Protein AF-A0A848ANX5-F1 (afdb_monomer)

pLDDT: mean 78.22, std 16.44, range [34.66, 97.31]

Structure (mmCIF, N/CA/C/O backbone):
data_AF-A0A848ANX5-F1
#
_entry.id   AF-A0A848ANX5-F1
#
loop_
_atom_site.group_PDB
_atom_site.id
_atom_site.type_symbol
_atom_site.label_atom_id
_atom_site.label_alt_id
_atom_site.label_comp_id
_atom_site.label_asym_id
_atom_site.label_entity_id
_atom_site.label_seq_id
_atom_site.pdbx_PDB_ins_code
_atom_site.Cartn_x
_atom_site.Cartn_y
_atom_site.Cartn_z
_atom_site.occupancy
_atom_site.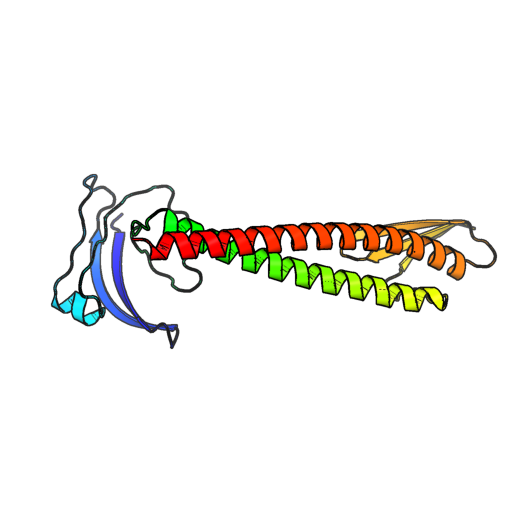B_iso_or_equiv
_atom_site.auth_seq_id
_atom_site.auth_comp_id
_atom_site.auth_asym_id
_atom_site.auth_atom_id
_atom_site.pdbx_PDB_model_num
ATOM 1 N N . MET A 1 1 ? -32.786 -27.340 8.035 1.00 56.44 1 MET A N 1
ATOM 2 C CA . MET A 1 1 ? -31.605 -28.198 8.362 1.00 56.44 1 MET A CA 1
ATOM 3 C C . MET A 1 1 ? -31.044 -27.711 9.687 1.00 56.44 1 MET A C 1
ATOM 5 O O . MET A 1 1 ? -30.747 -26.527 9.784 1.00 56.44 1 MET A O 1
ATOM 9 N N . MET A 1 2 ? -30.950 -28.576 10.702 1.00 62.91 2 MET A N 1
ATOM 10 C CA . MET A 1 2 ? -30.509 -28.181 12.047 1.00 62.91 2 MET A CA 1
ATOM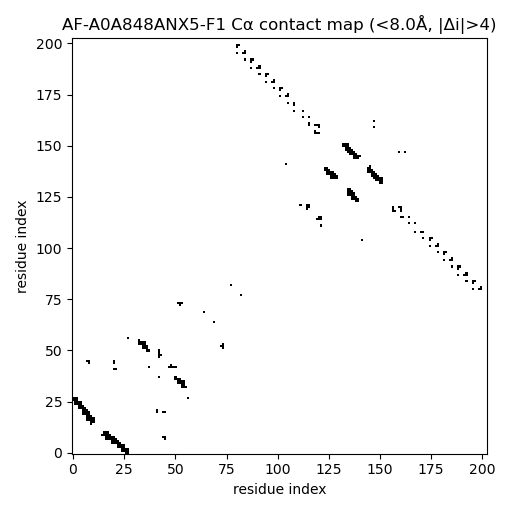 11 C C . MET A 1 2 ? -29.064 -27.665 12.011 1.00 62.91 2 MET A C 1
ATOM 13 O O . MET A 1 2 ? -28.180 -28.336 11.479 1.00 62.91 2 MET A O 1
ATOM 17 N N . ARG A 1 3 ? -28.832 -26.469 12.556 1.00 67.19 3 ARG A N 1
ATOM 18 C CA . ARG A 1 3 ? -27.498 -25.886 12.741 1.00 67.19 3 ARG A CA 1
ATOM 19 C C . ARG A 1 3 ? -27.044 -26.137 14.181 1.00 67.19 3 ARG A C 1
ATOM 21 O O . ARG A 1 3 ? -27.824 -26.543 15.041 1.00 67.19 3 ARG A O 1
ATOM 28 N N . THR A 1 4 ? -25.761 -25.957 14.462 1.00 70.31 4 THR A N 1
ATOM 29 C CA . THR A 1 4 ? -25.223 -26.138 15.815 1.00 70.31 4 THR A CA 1
ATOM 30 C C . THR A 1 4 ? -24.255 -25.016 16.126 1.00 70.31 4 THR A C 1
ATOM 32 O O . THR A 1 4 ? -23.353 -24.729 15.342 1.00 70.31 4 THR A O 1
ATOM 35 N N . ILE A 1 5 ? -24.454 -24.390 17.279 1.00 73.12 5 ILE A N 1
ATOM 36 C CA . ILE A 1 5 ? -23.582 -23.352 17.814 1.00 73.12 5 ILE A CA 1
ATOM 37 C C . ILE A 1 5 ? -22.557 -24.037 18.712 1.00 73.12 5 ILE A C 1
ATOM 39 O O . ILE A 1 5 ? -22.915 -24.809 19.605 1.00 73.12 5 ILE A O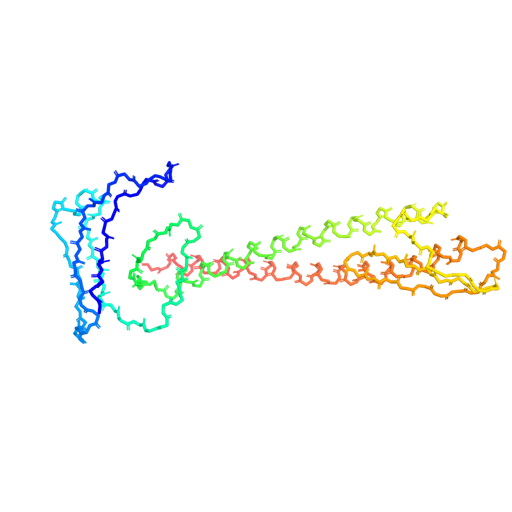 1
ATOM 43 N N . LEU A 1 6 ? -21.277 -23.777 18.452 1.00 74.06 6 LEU A N 1
ATOM 44 C CA . LEU A 1 6 ? -20.160 -24.376 19.173 1.00 74.06 6 LEU A CA 1
ATOM 45 C C . LEU A 1 6 ? -19.466 -23.321 20.029 1.00 74.06 6 LEU A C 1
ATOM 47 O O . LEU A 1 6 ? -18.970 -22.323 19.514 1.00 74.06 6 LEU A O 1
ATOM 51 N N . PHE A 1 7 ? -19.373 -23.593 21.326 1.00 76.50 7 PHE A N 1
ATOM 52 C CA . PHE A 1 7 ? -18.527 -22.853 22.253 1.00 76.50 7 PHE A CA 1
ATOM 53 C C . PHE A 1 7 ? -17.240 -23.637 22.449 1.00 76.50 7 PHE A C 1
ATOM 55 O O . PHE A 1 7 ? -17.274 -24.793 22.879 1.00 76.50 7 PHE A O 1
ATOM 62 N N . VAL A 1 8 ? -16.107 -23.026 22.121 1.00 75.06 8 VAL A N 1
ATOM 63 C CA . VAL A 1 8 ? -14.807 -23.698 22.109 1.00 75.06 8 VAL A CA 1
ATOM 64 C C . VAL A 1 8 ? -13.793 -22.932 22.942 1.00 75.06 8 VAL A C 1
ATOM 66 O O . VAL A 1 8 ? -13.772 -21.705 22.939 1.00 75.06 8 VAL A O 1
ATOM 69 N N . ASN A 1 9 ? -12.936 -23.668 23.640 1.00 74.31 9 ASN A N 1
ATOM 70 C CA . ASN A 1 9 ? -11.762 -23.115 24.294 1.00 74.31 9 ASN A CA 1
ATOM 71 C C . ASN A 1 9 ? -10.595 -23.175 23.296 1.00 74.31 9 ASN A C 1
ATOM 73 O O . ASN A 1 9 ? -10.127 -24.259 22.926 1.00 74.31 9 ASN A O 1
ATOM 77 N N . PHE A 1 10 ? -10.168 -22.004 22.825 1.00 69.44 10 PHE A N 1
ATOM 78 C CA . PHE A 1 10 ? -9.102 -21.842 21.842 1.00 69.44 10 PHE A CA 1
ATOM 79 C C . PHE A 1 10 ? -7.918 -21.104 22.468 1.00 69.44 10 PHE A C 1
ATOM 81 O O . PHE A 1 10 ? -8.070 -19.996 22.977 1.00 69.44 10 PHE A O 1
ATOM 88 N N . LEU A 1 11 ? -6.732 -21.710 22.405 1.00 68.75 11 LEU A N 1
ATOM 89 C CA . LEU A 1 11 ? -5.502 -21.104 22.908 1.00 68.75 11 LEU A CA 1
ATOM 90 C C . LEU A 1 11 ? -4.879 -20.242 21.813 1.00 68.75 11 LEU A C 1
ATOM 92 O O . LEU A 1 11 ? -4.393 -20.755 20.800 1.00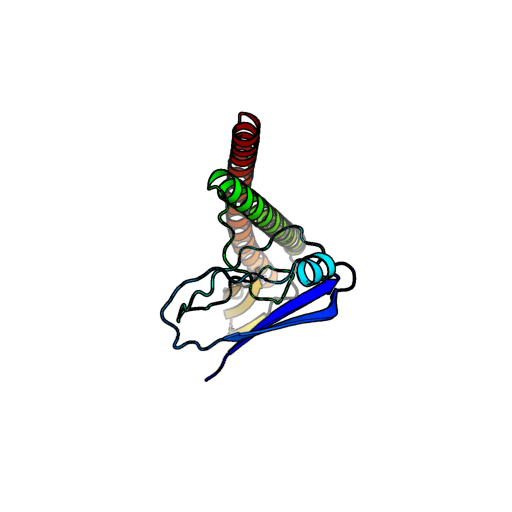 68.75 11 LEU A O 1
ATOM 96 N N . GLN A 1 12 ? -4.885 -18.925 22.010 1.00 61.47 12 GLN A N 1
ATOM 97 C CA . GLN A 1 12 ? -4.389 -17.985 21.008 1.00 61.47 12 GLN A CA 1
ATOM 98 C C . GLN A 1 12 ? -2.871 -18.092 20.818 1.00 61.47 12 GLN A C 1
ATOM 100 O O . GLN A 1 12 ? -2.387 -17.965 19.692 1.00 61.47 12 GLN A O 1
ATOM 105 N N . GLU A 1 13 ? -2.124 -18.355 21.891 1.00 71.12 13 GLU A N 1
ATOM 106 C CA . GLU A 1 13 ? -0.661 -18.416 21.877 1.00 71.12 13 GLU A CA 1
ATOM 107 C C . GLU A 1 13 ? -0.153 -19.588 21.032 1.00 71.12 13 GLU A C 1
ATOM 109 O O . GLU A 1 13 ? 0.820 -19.449 20.291 1.00 71.12 13 GLU A O 1
ATOM 114 N N . THR A 1 14 ? -0.832 -20.735 21.108 1.00 77.88 14 THR A N 1
ATOM 115 C CA . THR A 1 14 ? -0.453 -21.966 20.396 1.00 77.88 14 THR A CA 1
ATOM 116 C C . THR A 1 14 ? -1.262 -22.205 19.123 1.00 77.88 14 THR A C 1
ATOM 118 O O . THR A 1 14 ? -0.934 -23.110 18.358 1.00 77.88 14 THR A O 1
ATOM 121 N N . ARG A 1 15 ? -2.301 -21.396 18.872 1.00 64.31 15 ARG A N 1
ATOM 122 C CA . ARG A 1 15 ? -3.271 -21.555 17.773 1.00 64.31 15 ARG A CA 1
ATOM 123 C C . ARG A 1 15 ? -3.929 -22.938 17.739 1.00 64.31 15 A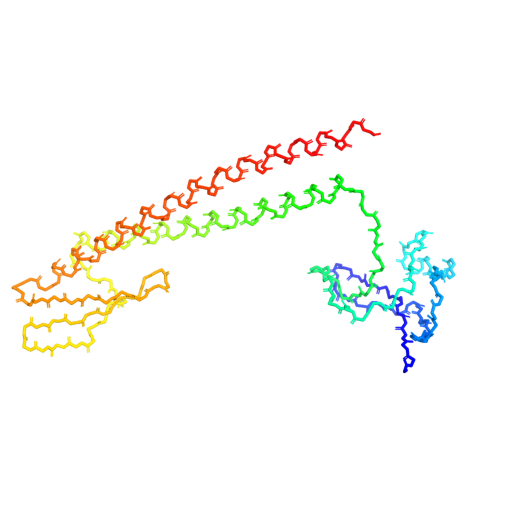RG A C 1
ATOM 125 O O . ARG A 1 15 ? -4.203 -23.470 16.664 1.00 64.31 15 ARG A O 1
ATOM 132 N N . GLN A 1 16 ? -4.170 -23.531 18.904 1.00 68.50 16 GLN A N 1
ATOM 133 C CA . GLN A 1 16 ? -4.772 -24.857 19.019 1.00 68.50 16 GLN A CA 1
ATOM 134 C C . GLN A 1 16 ? -6.156 -24.780 19.659 1.00 68.50 16 GLN A C 1
ATOM 136 O O . GLN A 1 16 ? -6.362 -24.122 20.681 1.00 68.50 16 GLN A O 1
ATOM 141 N N . LEU A 1 17 ? -7.101 -25.514 19.067 1.00 72.50 17 LEU A N 1
ATOM 142 C CA . LEU A 1 17 ? -8.368 -25.830 19.711 1.00 72.50 17 LEU A CA 1
ATOM 143 C C . LEU A 1 17 ? -8.085 -26.803 20.858 1.00 72.50 17 LEU A C 1
ATOM 145 O O . LEU A 1 17 ? -7.649 -27.928 20.623 1.00 72.50 17 LEU A O 1
ATOM 149 N N . ARG A 1 18 ? -8.330 -26.369 22.093 1.00 75.25 18 ARG A N 1
ATOM 150 C CA . ARG A 1 18 ? -8.086 -27.189 23.280 1.00 75.25 18 ARG A CA 1
ATOM 151 C C . ARG A 1 18 ? -9.255 -28.124 23.553 1.00 75.25 18 ARG A C 1
ATOM 153 O O . ARG A 1 18 ? -9.053 -29.305 23.821 1.00 75.25 18 ARG A O 1
ATOM 160 N N . SER A 1 19 ? -10.473 -27.593 23.508 1.00 79.44 19 SER A N 1
ATOM 161 C CA . SER A 1 19 ? -11.688 -28.369 23.751 1.00 79.44 19 SER A CA 1
ATOM 162 C C . SER A 1 19 ? -12.933 -27.678 23.202 1.00 79.44 19 SER A C 1
ATOM 164 O O . SER A 1 19 ? -12.991 -26.455 23.071 1.00 79.44 19 SER A O 1
ATOM 166 N N . ILE A 1 20 ? -13.958 -28.480 22.915 1.00 82.06 20 ILE A N 1
ATOM 167 C CA . ILE A 1 20 ? -15.326 -27.995 22.727 1.00 82.06 20 ILE A CA 1
ATOM 168 C C . ILE A 1 20 ? -15.980 -27.984 24.109 1.00 82.06 20 ILE A C 1
ATOM 170 O O . ILE A 1 20 ? -16.064 -29.024 24.759 1.00 82.06 20 ILE A O 1
ATOM 174 N N . VAL A 1 21 ? -16.411 -26.811 24.565 1.00 79.56 21 VAL A N 1
ATOM 175 C CA . VAL A 1 21 ? -17.023 -26.622 25.886 1.00 79.56 21 VAL A CA 1
ATOM 176 C C . VAL A 1 21 ? -18.518 -26.916 25.840 1.00 79.56 21 VAL A C 1
ATOM 178 O O . VAL A 1 21 ? -19.031 -27.618 26.709 1.00 79.56 21 VAL A O 1
ATOM 181 N N . LYS A 1 22 ? -19.221 -26.427 24.812 1.00 79.88 22 LYS A N 1
ATOM 182 C CA . LYS A 1 22 ? -20.667 -26.624 24.669 1.00 79.88 22 LYS A CA 1
ATOM 183 C C . LYS A 1 22 ? -21.074 -26.690 23.203 1.00 79.88 22 LYS A C 1
ATOM 185 O O . LYS A 1 22 ? -20.508 -25.995 22.364 1.00 79.88 22 LYS A O 1
ATOM 190 N N . GLN A 1 23 ? -22.078 -27.511 22.919 1.00 81.69 23 GLN A N 1
ATOM 191 C CA . GLN A 1 23 ? -22.773 -27.543 21.637 1.00 81.69 23 GLN A CA 1
ATOM 192 C C . GLN A 1 23 ? -24.248 -27.269 21.897 1.00 81.69 23 GLN A C 1
ATOM 194 O O . GLN A 1 23 ? -24.838 -27.896 22.781 1.00 81.69 23 GLN A O 1
ATOM 199 N N . ILE A 1 24 ? -24.824 -26.323 21.166 1.00 77.56 24 ILE A N 1
ATOM 200 C CA . ILE A 1 24 ? -26.241 -25.985 21.266 1.00 77.56 24 ILE A CA 1
ATOM 201 C C . ILE A 1 24 ? -26.859 -26.203 19.885 1.00 77.56 24 ILE A C 1
ATOM 203 O O . ILE A 1 24 ? -26.487 -25.492 18.945 1.00 77.56 24 ILE A O 1
ATOM 207 N N . PRO A 1 25 ? -27.737 -27.210 19.719 1.00 73.38 25 PRO A N 1
ATOM 208 C CA . PRO A 1 25 ? -28.487 -27.363 18.486 1.00 73.38 25 PRO A CA 1
ATOM 209 C C . PRO A 1 25 ? -29.433 -26.174 18.335 1.00 73.38 25 PRO A C 1
ATOM 211 O O . PRO A 1 25 ? -29.982 -25.671 19.312 1.00 73.38 25 PRO A O 1
ATOM 214 N N . TYR A 1 26 ? -29.599 -25.724 17.102 1.00 69.44 26 TYR A N 1
ATOM 215 C CA . TYR A 1 26 ? -30.377 -24.544 16.784 1.00 69.44 26 TYR A CA 1
ATOM 216 C C . TYR A 1 26 ? -31.117 -24.757 15.465 1.00 69.44 26 TYR A C 1
ATOM 218 O O . TYR A 1 26 ? -30.534 -25.212 14.471 1.00 69.44 26 TYR A O 1
ATOM 226 N N . ALA A 1 27 ? -32.414 -24.459 15.471 1.00 65.62 27 ALA A N 1
ATOM 227 C CA . ALA A 1 27 ? -33.260 -24.525 14.295 1.00 65.62 27 ALA A CA 1
ATOM 228 C C . ALA A 1 27 ? -33.267 -23.144 13.618 1.00 65.62 27 ALA A C 1
ATOM 230 O O . ALA A 1 27 ? -33.735 -22.179 14.211 1.00 65.62 27 ALA A O 1
ATOM 231 N N . PRO A 1 28 ? -32.787 -23.013 12.368 1.00 58.72 28 PRO A N 1
ATOM 232 C CA . PRO A 1 28 ? -32.820 -21.738 11.643 1.00 58.72 28 PRO A CA 1
ATOM 233 C C . PRO A 1 28 ? -34.237 -21.212 11.385 1.00 58.72 28 PRO A C 1
ATOM 235 O O . PRO A 1 28 ? -34.387 -20.079 10.942 1.00 58.72 28 PRO A O 1
ATOM 238 N N . GLU A 1 29 ? -35.243 -22.059 11.601 1.00 61.31 29 GLU A N 1
ATOM 239 C CA . GLU A 1 29 ? -36.665 -21.775 11.435 1.00 61.31 29 GLU A CA 1
ATOM 240 C C . GLU A 1 29 ? -37.276 -21.065 12.663 1.00 61.31 29 GLU A C 1
ATOM 242 O O . GLU A 1 29 ? -38.385 -20.546 12.557 1.00 61.31 29 GLU A O 1
ATOM 247 N N . ASP A 1 30 ? -36.570 -21.004 13.804 1.00 59.75 30 ASP A N 1
ATOM 248 C CA . ASP A 1 30 ? -37.006 -20.236 14.978 1.00 59.75 30 ASP A CA 1
ATOM 249 C C . ASP A 1 30 ? -36.961 -18.736 14.663 1.00 59.75 30 ASP A C 1
ATOM 251 O O . ASP A 1 30 ? -35.901 -18.141 14.623 1.00 59.75 30 ASP A O 1
ATOM 255 N N . SER A 1 31 ? -38.095 -18.077 14.442 1.00 55.41 31 SER A N 1
ATOM 256 C CA . SER A 1 31 ? -38.116 -16.635 14.133 1.00 55.41 31 SER A CA 1
ATOM 257 C C . SER A 1 31 ? -37.848 -15.725 15.343 1.00 55.41 31 SER A C 1
ATOM 259 O O . SER A 1 31 ? -37.769 -14.504 15.194 1.00 55.41 31 SER A O 1
ATOM 261 N N . GLU A 1 32 ? -37.775 -16.286 16.551 1.00 64.00 32 GLU A N 1
ATOM 262 C CA . GLU A 1 32 ? -37.633 -15.523 17.790 1.00 64.00 32 GLU A CA 1
ATOM 263 C C . GLU A 1 32 ? -36.165 -15.244 18.125 1.00 64.00 32 GLU A C 1
ATOM 265 O O . GLU A 1 32 ? -35.347 -16.151 18.280 1.00 64.00 32 GLU A O 1
ATOM 270 N N . MET A 1 33 ? -35.841 -13.959 18.291 1.00 65.44 33 MET A N 1
ATOM 271 C CA . MET A 1 33 ? -34.531 -13.518 18.760 1.00 65.44 33 MET A CA 1
ATOM 272 C C . MET A 1 33 ? -34.446 -13.601 20.290 1.00 65.44 33 MET A C 1
ATOM 274 O O . MET A 1 33 ? -35.206 -12.944 21.000 1.00 65.44 33 MET A O 1
ATOM 278 N N . TYR A 1 34 ? -33.477 -14.350 20.802 1.00 68.94 34 TYR A N 1
ATOM 279 C CA . TYR A 1 34 ? -33.142 -14.489 22.211 1.00 68.94 34 TYR A CA 1
ATOM 280 C C . TYR A 1 34 ? -31.624 -14.536 22.431 1.00 68.94 34 TYR A C 1
ATOM 282 O O . TYR A 1 34 ? -30.831 -14.937 21.573 1.00 68.94 34 TYR A O 1
ATOM 290 N N . PHE A 1 35 ? -31.200 -14.113 23.622 1.00 71.19 35 PHE A N 1
ATOM 291 C CA . PHE A 1 35 ? -29.812 -14.267 24.034 1.00 71.19 35 PHE A CA 1
ATOM 292 C C . PHE A 1 35 ? -29.565 -15.702 24.491 1.00 71.19 35 PHE A C 1
ATOM 294 O O . PHE A 1 35 ? -30.223 -16.205 25.400 1.00 71.19 35 PHE A O 1
ATOM 301 N N . ILE A 1 36 ? -28.593 -16.352 23.865 1.00 74.38 36 ILE A N 1
ATOM 302 C CA . ILE A 1 36 ? -28.077 -17.639 24.294 1.00 74.38 36 ILE A CA 1
ATOM 303 C C . ILE A 1 36 ? -27.181 -17.402 25.500 1.00 74.38 36 ILE A C 1
ATOM 305 O O . ILE A 1 36 ? -26.150 -16.730 25.403 1.00 74.38 36 ILE A O 1
ATOM 309 N N . ASP A 1 37 ? -27.568 -18.010 26.615 1.00 76.69 37 ASP A N 1
ATOM 310 C CA . ASP A 1 37 ? -26.727 -18.125 27.793 1.00 76.69 37 ASP A CA 1
ATOM 311 C C . ASP A 1 37 ? -26.301 -19.583 28.022 1.00 76.69 37 ASP A C 1
ATOM 313 O O . ASP A 1 37 ? -26.966 -20.531 27.597 1.00 76.69 37 ASP A O 1
ATOM 317 N N . ILE A 1 38 ? -25.165 -19.761 28.690 1.00 78.56 38 ILE A N 1
ATOM 318 C CA . ILE A 1 38 ? -24.611 -21.065 29.070 1.00 78.56 38 ILE A CA 1
ATOM 319 C C . ILE A 1 38 ? -24.395 -21.119 30.584 1.00 78.56 38 ILE A C 1
ATOM 321 O O . ILE A 1 38 ? -24.406 -20.098 31.273 1.00 78.56 38 ILE A O 1
ATOM 325 N N . SER A 1 39 ? -24.191 -22.324 31.117 1.00 82.38 39 SER A N 1
ATOM 326 C CA . SER A 1 39 ? -24.010 -22.509 32.558 1.00 82.38 39 SER A CA 1
ATOM 327 C C . SER A 1 39 ? -22.767 -21.776 33.077 1.00 82.38 39 SER A C 1
ATOM 329 O O . SER A 1 39 ? -21.779 -21.634 32.356 1.00 82.38 39 SER A O 1
ATOM 331 N N . THR A 1 40 ? -22.773 -21.365 34.349 1.00 82.50 40 THR A N 1
ATOM 332 C CA . THR A 1 40 ? -21.600 -20.755 35.004 1.00 82.50 40 THR A CA 1
ATOM 333 C C . THR A 1 40 ? -20.357 -21.643 34.890 1.00 82.50 40 THR A C 1
ATOM 335 O O . THR A 1 40 ? -19.282 -21.154 34.569 1.00 82.50 40 THR A O 1
ATOM 338 N N . ALA A 1 41 ? -20.514 -22.963 35.027 1.00 84.38 41 ALA A N 1
ATOM 339 C CA . ALA A 1 41 ? -19.416 -23.917 34.869 1.00 84.38 41 ALA A CA 1
ATOM 340 C C . ALA A 1 41 ? -18.839 -23.946 33.439 1.00 84.38 41 ALA A C 1
ATOM 342 O O . ALA A 1 41 ? -17.644 -24.172 33.250 1.00 84.38 41 ALA A O 1
ATOM 343 N N . ASP A 1 42 ? -19.665 -23.729 32.411 1.00 79.50 42 ASP A N 1
ATOM 344 C CA . ASP A 1 42 ? -19.190 -23.627 31.028 1.00 79.50 42 ASP A CA 1
ATOM 345 C C . ASP A 1 42 ? -18.498 -22.277 30.771 1.00 79.50 42 ASP A C 1
ATOM 347 O O . ASP A 1 42 ? -17.491 -22.236 30.065 1.00 79.50 42 ASP A O 1
ATOM 351 N N . LYS A 1 43 ? -18.974 -21.190 31.397 1.00 77.81 43 LYS A N 1
ATOM 352 C CA . LYS A 1 43 ? -18.320 -19.867 31.372 1.00 77.81 43 LYS A CA 1
ATOM 353 C C . LYS A 1 43 ? -16.924 -19.915 32.001 1.00 77.81 43 LYS A C 1
ATOM 355 O O . LYS A 1 43 ? -15.958 -19.478 31.379 1.00 77.81 43 LYS A O 1
ATOM 360 N N . GLU A 1 44 ? -16.789 -20.568 33.155 1.00 79.31 44 GLU A N 1
ATOM 361 C CA . GLU A 1 44 ? -15.498 -20.806 33.816 1.00 79.31 44 GLU A CA 1
ATOM 362 C C . GLU A 1 44 ? -14.528 -21.594 32.921 1.00 79.31 44 GLU A C 1
ATOM 364 O O . GLU A 1 44 ? -13.363 -21.223 32.784 1.00 79.31 44 GLU A O 1
ATOM 369 N N . LYS A 1 45 ? -15.003 -22.644 32.234 1.00 77.19 45 LYS A N 1
ATOM 370 C CA . LYS A 1 45 ? -14.185 -23.415 31.273 1.00 77.19 45 LYS A CA 1
ATOM 371 C C . LYS A 1 45 ? -13.745 -22.602 30.054 1.00 77.19 45 LYS A C 1
ATOM 373 O O . LYS A 1 45 ? -12.737 -22.952 29.434 1.00 77.19 45 LYS A O 1
ATOM 378 N N . LEU A 1 46 ? -14.502 -21.572 29.680 1.00 71.69 46 LEU A N 1
ATOM 379 C CA . LEU A 1 46 ? -14.154 -20.630 28.613 1.00 71.69 46 LEU A CA 1
ATOM 380 C C . LEU A 1 46 ? -13.270 -19.475 29.106 1.00 71.69 46 LEU A C 1
ATOM 382 O O . LEU A 1 46 ? -12.685 -18.787 28.276 1.00 71.69 46 LEU A O 1
ATOM 386 N N . GLY A 1 47 ? -13.146 -19.276 30.422 1.00 73.38 47 GLY A N 1
ATOM 387 C CA . GLY A 1 47 ? -12.402 -18.159 31.006 1.00 73.38 47 GLY A CA 1
ATOM 388 C C . GLY A 1 47 ? -13.107 -16.810 30.846 1.00 73.38 47 GLY A C 1
ATOM 389 O O . GLY A 1 47 ? -12.436 -15.793 30.696 1.00 73.38 47 GLY A O 1
ATOM 390 N N . VAL A 1 48 ? -14.444 -16.800 30.829 1.00 68.19 48 VAL A N 1
ATOM 391 C CA . VAL A 1 48 ? -15.258 -15.579 30.717 1.00 68.19 48 VAL A CA 1
ATOM 392 C C . VAL A 1 48 ? -16.210 -15.463 31.904 1.00 68.19 48 VAL A C 1
ATOM 394 O O . VAL A 1 48 ? -16.777 -16.462 32.332 1.00 68.19 48 VAL A O 1
ATOM 397 N N . ASP A 1 49 ? -16.430 -14.249 32.410 1.00 64.44 49 ASP A N 1
ATOM 398 C CA . ASP A 1 49 ? -17.330 -14.015 33.555 1.00 64.44 49 ASP A CA 1
ATOM 399 C C . ASP A 1 49 ? -18.804 -13.887 33.129 1.00 64.44 49 ASP A C 1
ATOM 401 O O . ASP A 1 49 ? -19.727 -14.198 33.882 1.00 64.44 49 ASP A O 1
ATOM 405 N N . ALA A 1 50 ? -19.040 -13.444 31.892 1.00 65.69 50 ALA A N 1
ATOM 406 C CA . ALA A 1 50 ? -20.365 -13.265 31.316 1.00 65.69 50 ALA A CA 1
ATOM 407 C C . ALA A 1 50 ? -20.354 -13.554 29.808 1.00 65.69 50 ALA A C 1
ATOM 409 O O . ALA A 1 50 ? -19.330 -13.412 29.139 1.00 65.69 50 ALA A O 1
ATOM 410 N N . LEU A 1 51 ? -21.515 -13.943 29.275 1.00 66.19 51 LEU A N 1
ATOM 411 C CA . LEU A 1 51 ? -21.739 -14.192 27.853 1.00 66.19 51 LEU A CA 1
ATOM 412 C C . LEU A 1 51 ? -22.949 -13.375 27.388 1.00 66.19 51 LEU A C 1
ATOM 414 O O . LEU A 1 51 ? -23.953 -13.281 28.089 1.00 66.19 51 LEU A O 1
ATOM 418 N N . SER A 1 52 ? -22.869 -12.789 26.197 1.00 63.44 52 SER A N 1
ATOM 419 C CA . SER A 1 52 ? -24.014 -12.156 25.538 1.00 63.44 52 SER A CA 1
ATOM 420 C C . SER A 1 52 ? -23.964 -12.479 24.050 1.00 63.44 52 SER A C 1
ATOM 422 O O . SER A 1 52 ? -23.248 -11.831 23.291 1.00 63.44 52 SER A O 1
ATOM 424 N N . TYR A 1 53 ? -24.688 -13.522 23.644 1.00 68.50 53 TYR A N 1
ATOM 425 C CA . TYR A 1 53 ? -24.757 -13.975 22.256 1.00 68.50 53 TYR A CA 1
ATOM 426 C C . TYR A 1 53 ? -26.210 -13.991 21.785 1.00 68.50 53 TYR A C 1
ATOM 428 O O . TYR A 1 53 ? -27.029 -14.652 22.407 1.00 68.50 53 TYR A O 1
ATOM 436 N N . LEU A 1 54 ? -26.540 -13.280 20.707 1.00 66.69 54 LEU A N 1
ATOM 437 C CA . LEU A 1 54 ? -27.889 -13.246 20.131 1.00 66.69 54 LEU A CA 1
ATOM 438 C C . LEU A 1 54 ? -27.985 -14.250 18.972 1.00 66.69 54 LEU A C 1
ATOM 440 O O . LEU A 1 54 ? -27.102 -14.266 18.114 1.00 66.69 54 LEU A O 1
ATOM 444 N N . ASN A 1 55 ? -29.046 -15.055 18.920 1.00 66.31 55 ASN A N 1
ATOM 445 C CA . ASN A 1 55 ? -29.318 -16.014 17.837 1.00 66.31 55 ASN A CA 1
ATOM 446 C C . ASN A 1 55 ? -29.838 -15.314 16.550 1.00 66.31 55 ASN A C 1
ATOM 448 O O . ASN A 1 55 ? -30.982 -15.483 16.147 1.00 66.31 55 ASN A O 1
ATOM 452 N N . ASN A 1 56 ? -29.042 -14.467 15.892 1.00 61.47 56 ASN A N 1
ATOM 453 C CA . ASN A 1 56 ? -29.507 -13.807 14.661 1.00 61.47 56 ASN A CA 1
ATOM 454 C C . ASN A 1 56 ? -29.416 -14.721 13.409 1.00 61.47 56 ASN A C 1
ATOM 456 O O . ASN A 1 56 ? -28.556 -15.592 13.314 1.00 61.47 56 ASN A O 1
ATOM 460 N N . HIS A 1 57 ? -30.333 -14.516 12.450 1.00 56.62 57 HIS A N 1
ATOM 461 C CA . HIS A 1 57 ? -30.565 -15.361 11.261 1.00 56.62 57 HIS A CA 1
ATOM 462 C C . HIS A 1 57 ? -30.287 -14.616 9.937 1.00 56.62 57 HIS A C 1
ATOM 464 O O . HIS A 1 57 ? -31.123 -14.641 9.034 1.00 56.62 57 HIS A O 1
ATOM 470 N N . TYR A 1 58 ? -29.183 -13.880 9.794 1.00 53.28 58 TYR A N 1
ATOM 471 C CA . TYR A 1 58 ? -28.976 -13.133 8.546 1.00 53.28 58 TYR A CA 1
ATOM 472 C C . TYR A 1 58 ? -28.611 -14.069 7.376 1.00 53.28 58 TYR A C 1
ATOM 474 O O . TYR A 1 58 ? -27.718 -14.905 7.484 1.00 53.28 58 TYR A O 1
ATOM 482 N N . GLU A 1 59 ? -29.322 -13.932 6.248 1.00 41.22 59 GLU A N 1
ATOM 483 C CA . GLU A 1 59 ? -29.051 -14.668 4.997 1.00 41.22 59 GLU A CA 1
ATOM 484 C C . GLU A 1 59 ? -27.738 -14.220 4.321 1.00 41.22 59 GLU A C 1
ATOM 486 O O . GLU A 1 59 ? -27.136 -14.991 3.576 1.00 41.22 59 GLU A O 1
ATOM 491 N N . ASP A 1 60 ? -27.248 -13.021 4.657 1.00 39.66 60 ASP A N 1
ATOM 492 C CA . ASP A 1 60 ? -26.025 -12.400 4.131 1.00 39.66 60 ASP A CA 1
ATOM 493 C C . ASP A 1 60 ? -24.820 -12.537 5.082 1.00 39.66 60 ASP A C 1
ATOM 495 O O . ASP A 1 60 ? -24.039 -11.598 5.250 1.00 39.66 60 ASP A O 1
ATOM 499 N N . ASP A 1 61 ? -24.635 -13.704 5.707 1.00 41.38 61 ASP A N 1
ATOM 500 C CA . ASP A 1 61 ? -23.420 -14.042 6.464 1.00 41.38 61 ASP A CA 1
ATOM 501 C C . ASP A 1 61 ? -22.188 -14.133 5.528 1.00 41.38 61 ASP A C 1
ATOM 503 O O . ASP A 1 61 ? -21.592 -15.189 5.309 1.00 41.38 61 ASP A O 1
ATOM 507 N N . ALA A 1 62 ? -21.762 -13.000 4.966 1.00 38.31 62 ALA A N 1
ATOM 508 C CA . ALA A 1 62 ? -20.376 -12.775 4.610 1.00 38.31 62 ALA A CA 1
ATOM 509 C C . ALA A 1 62 ? -19.621 -12.577 5.936 1.00 38.31 62 ALA A C 1
ATOM 511 O O . ALA A 1 62 ? -19.817 -11.564 6.613 1.00 38.31 62 ALA A O 1
ATOM 512 N N . PRO A 1 63 ? -18.776 -13.534 6.355 1.00 36.66 63 PRO A N 1
ATOM 513 C CA . PRO A 1 63 ? -18.120 -13.471 7.650 1.00 36.66 63 PRO A CA 1
ATOM 514 C C . PRO A 1 63 ? -17.223 -12.233 7.723 1.00 36.66 63 PRO A C 1
ATOM 516 O O . PRO A 1 63 ? -16.246 -12.109 6.982 1.00 36.66 63 PRO A O 1
ATOM 519 N N . CYS A 1 64 ? -17.499 -11.330 8.663 1.00 34.66 64 CYS A N 1
ATOM 520 C CA . CYS A 1 64 ? -16.524 -10.326 9.075 1.00 34.66 64 CYS A CA 1
ATOM 521 C C . CYS A 1 64 ? -15.443 -11.020 9.912 1.00 34.66 64 CYS A C 1
ATOM 523 O O . CYS A 1 64 ? -15.532 -11.145 11.133 1.00 34.66 64 CYS A O 1
ATOM 525 N N . VAL A 1 65 ? -14.431 -11.522 9.205 1.00 34.75 65 VAL A N 1
ATOM 526 C CA . VAL A 1 65 ? -13.264 -12.222 9.740 1.00 34.75 65 VAL A CA 1
ATOM 527 C C . VAL A 1 65 ? -12.522 -11.324 10.731 1.00 34.75 65 VAL A C 1
ATOM 529 O O . VAL A 1 65 ? -11.968 -10.288 10.363 1.00 34.75 65 VAL A O 1
ATOM 532 N N . TRP A 1 66 ? -12.419 -11.759 11.986 1.00 36.75 66 TRP A N 1
ATOM 533 C CA . TRP A 1 66 ? -11.314 -11.322 12.831 1.00 36.75 66 TRP A CA 1
ATOM 534 C C . TRP A 1 66 ? -10.057 -11.964 12.252 1.00 36.75 66 TRP A C 1
ATOM 536 O O . TRP A 1 66 ? -9.973 -13.189 12.187 1.00 36.75 66 TRP A O 1
ATOM 546 N N . LEU A 1 67 ? -9.082 -11.153 11.826 1.00 36.84 67 LEU A N 1
ATOM 547 C CA . LEU A 1 67 ? -7.853 -11.571 11.123 1.00 36.84 67 LEU A CA 1
ATOM 548 C C . LEU A 1 67 ? -7.013 -12.660 11.840 1.00 36.84 67 LEU A C 1
ATOM 550 O O . LEU A 1 67 ? -5.985 -13.066 11.306 1.00 36.84 67 LEU A O 1
ATOM 554 N N . MET A 1 68 ? -7.416 -13.137 13.026 1.00 38.62 68 MET A N 1
ATOM 555 C CA . MET A 1 68 ? -6.673 -14.094 13.849 1.00 38.62 68 MET A CA 1
ATOM 556 C C . MET A 1 68 ? -7.502 -15.219 14.515 1.00 38.62 68 MET A C 1
ATOM 558 O O . MET A 1 68 ? -6.889 -16.023 15.214 1.00 38.62 68 MET A O 1
ATOM 562 N N . GLN A 1 69 ? -8.831 -15.333 14.343 1.00 40.91 69 GLN A N 1
ATOM 563 C CA . GLN A 1 69 ? -9.620 -16.399 15.007 1.00 40.91 69 GLN A CA 1
ATOM 564 C C . GLN A 1 69 ? -10.803 -16.904 14.152 1.00 40.91 69 GLN A C 1
ATOM 566 O O . GLN A 1 69 ? -11.640 -16.096 13.750 1.00 40.91 69 GLN A O 1
ATOM 571 N N . PRO A 1 70 ? -10.914 -18.222 13.879 1.00 36.03 70 PRO A N 1
ATOM 572 C CA . PRO A 1 70 ? -12.031 -18.788 13.131 1.00 36.03 70 PRO A CA 1
ATOM 573 C C . PRO A 1 70 ? -13.134 -19.271 14.086 1.00 36.03 70 PRO A C 1
ATOM 575 O O . PRO A 1 70 ? -13.187 -20.448 14.433 1.00 36.03 70 PRO A O 1
ATOM 578 N N . SER A 1 71 ? -14.025 -18.377 14.512 1.00 38.81 71 SER A N 1
ATOM 579 C CA . SER A 1 71 ? -15.287 -18.772 15.161 1.00 38.81 71 SER A CA 1
ATOM 580 C C . SER A 1 71 ? -16.304 -17.626 15.159 1.00 38.81 71 SER A C 1
ATOM 582 O O . SER A 1 71 ? -15.928 -16.465 15.305 1.00 38.81 71 SER A O 1
ATOM 584 N N . HIS A 1 72 ? -17.588 -17.960 14.969 1.00 38.97 72 HIS A N 1
ATOM 585 C CA . HIS A 1 72 ? -18.721 -17.026 15.001 1.00 38.97 72 HIS A CA 1
ATOM 586 C C . HIS A 1 72 ? -18.808 -16.297 16.353 1.00 38.97 72 HIS A C 1
ATOM 588 O O . HIS A 1 72 ? -18.881 -16.944 17.396 1.00 38.97 72 HIS A O 1
ATOM 594 N N . ILE A 1 73 ? -18.849 -14.961 16.330 1.00 41.91 73 ILE A N 1
ATOM 595 C CA . ILE A 1 73 ? -19.052 -14.100 17.505 1.00 41.91 73 ILE A CA 1
ATOM 596 C C . ILE A 1 73 ? -20.180 -13.113 17.172 1.00 41.91 73 ILE A C 1
ATOM 598 O O . ILE A 1 73 ? -20.100 -12.399 16.174 1.00 41.91 73 ILE A O 1
ATOM 602 N N . ALA A 1 74 ? -21.227 -13.081 18.003 1.00 40.28 74 ALA A N 1
ATOM 603 C CA . ALA A 1 74 ? -22.296 -12.085 17.927 1.00 40.28 74 ALA A CA 1
ATOM 604 C C . ALA A 1 74 ? -21.722 -10.666 18.075 1.00 40.28 74 ALA A C 1
ATOM 606 O O . ALA A 1 74 ? -20.809 -10.435 18.867 1.00 40.28 74 ALA A O 1
ATOM 607 N N . SER A 1 75 ? -22.254 -9.709 17.311 1.00 37.94 75 SER A N 1
ATOM 608 C CA . SER A 1 75 ? -21.746 -8.336 17.275 1.00 37.94 75 SER A CA 1
ATOM 609 C C . SER A 1 75 ? -21.744 -7.697 18.668 1.00 37.94 75 SER A C 1
ATOM 611 O O . SER A 1 75 ? -22.800 -7.413 19.234 1.00 37.94 75 SER A O 1
ATOM 613 N N . ILE A 1 76 ? -20.561 -7.424 19.210 1.00 43.53 76 ILE A N 1
ATOM 614 C CA . ILE A 1 76 ? -20.417 -6.598 20.408 1.00 43.53 76 ILE A CA 1
ATOM 615 C C . ILE A 1 76 ? -20.676 -5.149 19.988 1.00 43.53 76 ILE A C 1
ATOM 617 O O . ILE A 1 76 ? -20.036 -4.642 19.064 1.00 43.53 76 ILE A O 1
ATOM 621 N N . HIS A 1 77 ? -21.607 -4.469 20.659 1.00 51.38 77 HIS A N 1
ATOM 622 C CA . HIS A 1 77 ? -21.788 -3.030 20.495 1.00 51.38 77 HIS A CA 1
ATOM 623 C C . HIS A 1 77 ? -20.509 -2.306 20.945 1.00 51.38 77 HIS A C 1
ATOM 625 O O . HIS A 1 77 ? -20.226 -2.202 22.136 1.00 51.38 77 HIS A O 1
ATOM 631 N N . MET A 1 78 ? -19.715 -1.818 19.991 1.00 59.53 78 MET A N 1
ATOM 632 C CA . MET A 1 78 ? -18.577 -0.944 20.266 1.00 59.53 78 MET A CA 1
ATOM 633 C C . MET A 1 78 ? -19.050 0.512 20.164 1.00 59.53 78 MET A C 1
ATOM 635 O O . MET A 1 78 ? -19.626 0.875 19.143 1.00 59.53 78 MET A O 1
ATOM 639 N N . PRO A 1 79 ? -18.819 1.387 21.156 1.00 73.19 79 PRO A N 1
ATOM 640 C CA . PRO A 1 79 ? -19.215 2.783 21.008 1.00 73.19 79 PRO A CA 1
ATOM 641 C C . PRO A 1 79 ? -18.474 3.439 19.832 1.00 73.19 79 PRO A C 1
ATOM 643 O O . PRO A 1 79 ? -17.287 3.176 19.612 1.00 73.19 79 PRO A O 1
ATOM 646 N N . VAL A 1 80 ? -19.153 4.324 19.094 1.00 74.44 80 VAL A N 1
ATOM 647 C CA . VAL A 1 80 ? -18.658 4.939 17.840 1.00 74.44 80 VAL A CA 1
ATOM 648 C C . VAL A 1 80 ? -17.255 5.543 17.986 1.00 74.44 80 VAL A C 1
ATOM 650 O O . VAL A 1 80 ? -16.430 5.414 17.081 1.00 74.44 80 VAL A O 1
ATOM 653 N N . LYS A 1 81 ? -16.937 6.138 19.144 1.00 75.50 81 LYS A N 1
ATOM 654 C CA . LYS A 1 81 ? -15.609 6.709 19.431 1.00 75.50 81 LYS A CA 1
ATOM 655 C C . LYS A 1 81 ? -14.473 5.679 19.358 1.00 75.50 81 LYS A C 1
ATOM 657 O O . LYS A 1 81 ? -13.408 5.975 18.820 1.00 75.50 81 LYS A O 1
ATOM 662 N N . TYR A 1 82 ? -14.714 4.450 19.815 1.00 74.19 82 TYR A N 1
ATOM 663 C CA . TYR A 1 82 ? -13.734 3.364 19.749 1.00 74.19 82 TYR A CA 1
ATOM 664 C C . TYR A 1 82 ? -13.602 2.805 18.331 1.00 74.19 82 TYR A C 1
ATOM 666 O O . TYR A 1 82 ? -12.482 2.553 17.887 1.00 74.19 82 TYR A O 1
ATOM 674 N N . MET A 1 83 ? -14.711 2.687 17.588 1.00 72.75 83 MET A N 1
ATOM 675 C CA . MET A 1 83 ? -14.667 2.294 16.173 1.00 72.75 83 MET A CA 1
ATOM 676 C C . MET A 1 83 ? -13.875 3.302 15.335 1.00 72.75 83 MET A C 1
ATOM 678 O O . MET A 1 83 ? -13.043 2.912 14.517 1.00 72.75 83 MET A O 1
ATOM 682 N N . ARG A 1 84 ? -14.088 4.603 15.577 1.00 83.31 84 ARG A N 1
ATOM 683 C CA . ARG A 1 84 ? -13.349 5.686 14.918 1.00 83.31 84 ARG A CA 1
ATOM 684 C C . ARG A 1 84 ? -11.846 5.547 15.151 1.00 83.31 84 ARG A C 1
ATOM 686 O O . ARG A 1 84 ? -11.088 5.601 14.189 1.00 83.31 84 ARG A O 1
ATOM 693 N N . LEU A 1 85 ? -11.414 5.330 16.395 1.00 84.38 85 LEU A N 1
ATOM 694 C CA . LEU A 1 85 ? -9.994 5.150 16.709 1.00 84.38 85 LEU A CA 1
ATOM 695 C C . LEU A 1 85 ? -9.400 3.927 15.991 1.00 84.38 85 LEU A C 1
ATOM 697 O O . LEU A 1 85 ? -8.330 4.028 15.395 1.00 84.38 85 LEU A O 1
ATOM 701 N N . GLN A 1 86 ? -10.104 2.790 15.983 1.00 81.94 86 GLN A N 1
ATOM 702 C CA . GLN A 1 86 ? -9.635 1.587 15.283 1.00 81.94 86 GLN A CA 1
ATOM 703 C C . GLN A 1 86 ? -9.512 1.799 13.770 1.00 81.94 86 GLN A C 1
ATOM 705 O O . GLN A 1 86 ? -8.513 1.395 13.171 1.00 81.94 86 GLN A O 1
ATOM 710 N N . LEU A 1 87 ? -10.480 2.486 13.158 1.00 84.31 87 LEU A N 1
ATOM 711 C CA . LEU A 1 87 ? -10.418 2.850 11.745 1.00 84.31 87 LEU A CA 1
ATOM 712 C C . LEU A 1 87 ? -9.204 3.742 11.456 1.00 84.31 87 LEU A C 1
ATOM 714 O O . LEU A 1 87 ? -8.454 3.471 10.519 1.00 84.31 87 LEU A O 1
ATOM 718 N N . LEU A 1 88 ? -8.971 4.767 12.278 1.00 88.88 88 LEU A N 1
ATOM 719 C CA . LEU A 1 88 ? -7.832 5.671 12.119 1.00 88.88 88 LEU A CA 1
ATOM 720 C C . LEU A 1 88 ? -6.486 4.936 12.253 1.00 88.88 88 LEU A C 1
ATOM 722 O O . LEU A 1 88 ? -5.592 5.145 11.434 1.00 88.88 88 LEU A O 1
ATOM 726 N N . LEU A 1 89 ? -6.351 4.019 13.216 1.00 89.12 89 LEU A N 1
ATOM 727 C CA . LEU A 1 89 ? -5.147 3.190 13.372 1.00 89.12 89 LEU A CA 1
ATOM 728 C C . LEU A 1 89 ? -4.926 2.255 12.171 1.00 89.12 89 LEU A C 1
ATOM 730 O O . LEU A 1 89 ? -3.789 2.065 11.727 1.00 89.12 89 LEU A O 1
ATOM 734 N N . ALA A 1 90 ? -5.996 1.683 11.613 1.00 87.31 90 ALA A N 1
ATOM 735 C CA . ALA A 1 90 ? -5.916 0.868 10.403 1.00 87.31 90 ALA A CA 1
ATOM 736 C C . ALA A 1 90 ? -5.479 1.703 9.186 1.00 87.31 90 ALA A C 1
ATOM 738 O O . ALA A 1 90 ? -4.576 1.296 8.448 1.00 87.31 90 ALA A O 1
ATOM 739 N N . MET A 1 91 ? -6.054 2.899 9.019 1.00 90.44 91 MET A N 1
ATOM 740 C CA . MET A 1 91 ? -5.663 3.853 7.978 1.00 90.44 91 MET A CA 1
ATOM 741 C C . MET A 1 91 ? -4.190 4.253 8.111 1.00 90.44 91 MET A C 1
ATOM 743 O O . MET A 1 91 ? -3.468 4.252 7.112 1.00 90.44 91 MET A O 1
ATOM 747 N N . LEU A 1 92 ? -3.712 4.524 9.332 1.00 94.94 92 LEU A N 1
ATOM 748 C CA . LEU A 1 92 ? -2.310 4.856 9.596 1.00 94.94 92 LEU A CA 1
ATOM 749 C C . LEU A 1 92 ? -1.374 3.755 9.081 1.00 94.94 92 LEU A C 1
ATOM 751 O O . LEU A 1 92 ? -0.463 4.038 8.300 1.00 94.94 92 LEU A O 1
ATOM 755 N N . ARG A 1 93 ? -1.633 2.491 9.445 1.00 92.56 93 ARG A N 1
ATOM 756 C CA . ARG A 1 93 ? -0.836 1.342 8.977 1.00 92.56 93 ARG A CA 1
ATOM 757 C C . ARG A 1 93 ? -0.856 1.216 7.455 1.00 92.56 93 ARG A C 1
ATOM 759 O O . ARG A 1 93 ? 0.180 0.965 6.837 1.00 92.56 93 ARG A O 1
ATOM 766 N N . GLN A 1 94 ? -2.018 1.404 6.831 1.00 93.69 94 GLN A N 1
ATOM 767 C CA . GLN A 1 94 ? -2.151 1.330 5.377 1.00 93.69 94 GLN A CA 1
ATOM 768 C C . GLN A 1 94 ? -1.326 2.418 4.676 1.00 93.69 94 GLN A C 1
ATOM 770 O O . GLN A 1 94 ? -0.609 2.125 3.714 1.00 93.69 94 GLN A O 1
ATOM 775 N N . PHE A 1 95 ? -1.384 3.660 5.162 1.00 95.38 95 PHE A N 1
ATOM 776 C CA . PHE A 1 95 ? -0.603 4.759 4.603 1.00 95.38 95 PHE A CA 1
ATOM 777 C C . PHE A 1 95 ? 0.901 4.586 4.840 1.00 95.38 95 PHE A C 1
ATOM 779 O O . PHE A 1 95 ? 1.677 4.835 3.918 1.00 95.38 95 PHE A O 1
ATOM 786 N N . GLN A 1 96 ? 1.323 4.085 6.006 1.00 95.12 96 GLN A N 1
ATOM 787 C CA . GLN A 1 96 ? 2.730 3.769 6.291 1.00 95.12 96 GLN A CA 1
ATOM 788 C C . GLN A 1 96 ? 3.272 2.713 5.319 1.00 95.12 96 GLN A C 1
ATOM 790 O O . GLN A 1 96 ? 4.317 2.912 4.693 1.00 95.12 96 GLN A O 1
ATOM 795 N N . ASN A 1 97 ? 2.523 1.626 5.115 1.00 95.38 97 ASN A N 1
ATOM 796 C CA . ASN A 1 97 ? 2.881 0.583 4.154 1.00 95.38 97 ASN A CA 1
ATOM 797 C C . ASN A 1 97 ? 2.987 1.143 2.732 1.00 95.38 97 ASN A C 1
ATOM 799 O O . ASN A 1 97 ? 3.949 0.859 2.013 1.00 95.38 97 ASN A O 1
ATOM 803 N N . ARG A 1 98 ? 2.024 1.975 2.324 1.00 93.88 98 ARG A N 1
ATOM 804 C CA . ARG A 1 98 ? 2.026 2.597 0.997 1.00 93.88 98 ARG A CA 1
ATOM 805 C C . ARG A 1 98 ? 3.199 3.557 0.811 1.00 93.88 98 ARG A C 1
ATOM 807 O O . ARG A 1 98 ? 3.817 3.538 -0.250 1.00 93.88 98 ARG A O 1
ATOM 814 N N . TYR A 1 99 ? 3.546 4.339 1.830 1.00 95.50 99 TYR A N 1
ATOM 815 C CA . TYR A 1 99 ? 4.712 5.221 1.805 1.00 95.50 99 TYR A CA 1
ATOM 816 C C . TYR A 1 99 ? 6.009 4.431 1.601 1.00 95.50 99 TYR A C 1
ATOM 818 O O . TYR A 1 99 ? 6.800 4.762 0.722 1.00 95.50 99 TYR A O 1
ATOM 826 N N . HIS A 1 100 ? 6.196 3.341 2.347 1.00 94.56 100 HIS A N 1
ATOM 827 C CA . HIS A 1 100 ? 7.370 2.477 2.218 1.00 94.56 100 HIS A CA 1
ATOM 828 C C . HIS A 1 100 ? 7.479 1.822 0.827 1.00 94.56 100 HIS A C 1
ATOM 830 O O . HIS A 1 100 ? 8.570 1.728 0.265 1.00 94.56 100 HIS A O 1
ATOM 836 N N . LEU A 1 101 ? 6.357 1.409 0.226 1.00 93.38 101 LEU A N 1
ATOM 837 C CA . LEU A 1 101 ? 6.345 0.901 -1.152 1.00 93.38 101 LEU A CA 1
ATOM 838 C C . LEU A 1 101 ? 6.728 1.980 -2.177 1.00 93.38 101 LEU A C 1
ATOM 840 O O . LEU A 1 101 ? 7.494 1.699 -3.100 1.00 93.38 101 LEU A O 1
ATOM 844 N N . LEU A 1 102 ? 6.231 3.209 -2.008 1.00 93.62 102 LEU A N 1
ATOM 845 C CA . LEU A 1 102 ? 6.599 4.344 -2.861 1.00 93.62 102 LEU A CA 1
ATOM 846 C C . LEU A 1 102 ? 8.077 4.716 -2.717 1.00 93.62 102 LEU A C 1
ATOM 848 O O . LEU A 1 102 ? 8.718 5.069 -3.708 1.00 93.62 102 LEU A O 1
ATOM 852 N N . ASP A 1 103 ? 8.629 4.610 -1.511 1.00 92.50 103 ASP A N 1
ATOM 853 C CA . ASP A 1 103 ? 10.044 4.865 -1.258 1.00 92.50 103 ASP A CA 1
ATOM 854 C C . ASP A 1 103 ? 10.924 3.870 -2.022 1.00 92.50 103 ASP A C 1
ATOM 856 O O . ASP A 1 103 ? 11.750 4.280 -2.837 1.00 92.50 103 ASP A O 1
ATOM 860 N N . LYS A 1 104 ? 10.629 2.569 -1.901 1.00 92.06 104 LYS A N 1
ATOM 861 C CA . LYS A 1 104 ? 11.299 1.512 -2.677 1.00 92.06 104 LYS A CA 1
ATOM 862 C C . LYS A 1 104 ? 11.218 1.742 -4.187 1.00 92.06 104 LYS A C 1
ATOM 864 O O . LYS A 1 104 ? 12.220 1.596 -4.886 1.00 92.06 104 LYS A O 1
ATOM 869 N N . ALA A 1 105 ? 10.044 2.117 -4.698 1.00 90.56 105 ALA A N 1
ATOM 870 C CA . ALA A 1 105 ? 9.858 2.413 -6.119 1.00 90.56 105 ALA A CA 1
ATOM 871 C C . ALA A 1 105 ? 10.677 3.635 -6.574 1.00 90.56 105 ALA A C 1
ATOM 873 O O . ALA A 1 105 ? 11.223 3.646 -7.679 1.00 90.56 105 ALA A O 1
ATOM 874 N N . THR A 1 106 ? 10.806 4.647 -5.713 1.00 90.81 106 THR A N 1
ATOM 875 C CA . THR A 1 106 ? 11.618 5.841 -5.983 1.00 90.81 106 THR A CA 1
ATOM 876 C C . THR A 1 106 ? 13.108 5.496 -6.008 1.00 90.81 106 THR A C 1
ATOM 878 O O . THR A 1 106 ? 13.813 5.913 -6.926 1.00 90.81 106 THR A O 1
ATOM 881 N N . THR A 1 107 ? 13.588 4.677 -5.068 1.00 89.94 107 THR A N 1
ATOM 882 C CA . THR A 1 107 ? 14.976 4.192 -5.060 1.00 89.94 107 THR A CA 1
ATOM 883 C C . THR A 1 107 ? 15.293 3.375 -6.313 1.00 89.94 107 THR A C 1
ATOM 885 O O . THR A 1 107 ? 16.319 3.609 -6.947 1.00 89.94 107 THR A O 1
ATOM 888 N N . ALA A 1 108 ? 14.390 2.480 -6.730 1.00 88.50 108 ALA A N 1
ATOM 889 C CA . ALA A 1 108 ? 14.557 1.703 -7.960 1.00 88.50 108 ALA A CA 1
ATOM 890 C C . ALA A 1 108 ? 14.648 2.603 -9.210 1.00 88.50 108 ALA A C 1
ATOM 892 O O . ALA A 1 108 ? 15.525 2.401 -10.054 1.00 88.50 108 ALA A O 1
ATOM 893 N N . CYS A 1 109 ? 13.808 3.648 -9.299 1.00 90.31 109 CYS A N 1
ATOM 894 C CA . CYS A 1 109 ? 13.921 4.671 -10.347 1.00 90.31 109 CYS A CA 1
ATOM 895 C C . CYS A 1 109 ? 15.316 5.317 -10.381 1.00 90.31 109 CYS A C 1
ATOM 897 O O . CYS A 1 109 ? 15.833 5.627 -11.457 1.00 90.31 109 CYS A O 1
ATOM 899 N N . ASP A 1 110 ? 15.918 5.570 -9.221 1.00 89.88 110 ASP A N 1
ATOM 900 C CA . ASP A 1 110 ? 17.218 6.233 -9.129 1.00 89.88 110 ASP A CA 1
ATOM 901 C C . ASP A 1 110 ? 18.382 5.319 -9.497 1.00 89.88 110 ASP A C 1
ATOM 903 O O . ASP A 1 110 ? 19.268 5.754 -10.238 1.00 89.88 110 ASP A O 1
ATOM 907 N N . SER A 1 111 ? 18.334 4.044 -9.111 1.00 89.25 111 SER A N 1
ATOM 908 C CA . SER A 1 111 ? 19.302 3.037 -9.558 1.00 89.25 111 SER A CA 1
ATOM 909 C C . SER A 1 111 ? 19.335 2.915 -11.085 1.00 89.25 111 SER A C 1
ATOM 911 O O . SER A 1 111 ? 20.409 2.931 -11.685 1.00 89.25 111 SER A O 1
ATOM 913 N N . ILE A 1 112 ? 18.171 2.893 -11.742 1.00 89.19 112 ILE A N 1
ATOM 914 C CA . ILE A 1 112 ? 18.088 2.880 -13.213 1.00 89.19 112 ILE A CA 1
ATOM 915 C C . ILE A 1 112 ? 18.689 4.154 -13.815 1.00 89.19 112 ILE A C 1
ATOM 917 O O . ILE A 1 112 ? 19.396 4.094 -14.819 1.00 89.19 112 ILE A O 1
ATOM 921 N N . GLY A 1 113 ? 18.466 5.309 -13.183 1.00 88.69 113 GLY A N 1
ATOM 922 C CA . GLY A 1 113 ? 19.071 6.572 -13.607 1.00 88.69 113 GLY A CA 1
ATOM 923 C C . GLY A 1 113 ? 20.601 6.508 -13.673 1.00 88.69 113 GLY A C 1
ATOM 924 O O . GLY A 1 113 ? 21.184 6.968 -14.654 1.00 88.69 113 GLY A O 1
ATOM 925 N N . GLN A 1 114 ? 21.242 5.889 -12.678 1.00 88.38 114 GLN A N 1
ATOM 926 C CA . GLN A 1 114 ? 22.702 5.725 -12.635 1.00 88.38 114 GLN A CA 1
ATOM 927 C C . GLN A 1 114 ? 23.224 4.813 -13.756 1.00 88.38 114 GLN A C 1
ATOM 929 O O . GLN A 1 114 ? 24.271 5.092 -14.341 1.00 88.38 114 GLN A O 1
ATOM 934 N N . ILE A 1 115 ? 22.486 3.750 -14.090 1.00 88.62 115 ILE A N 1
ATOM 935 C CA . ILE A 1 115 ? 22.826 2.838 -15.196 1.00 88.62 115 ILE A CA 1
ATOM 936 C C . ILE A 1 115 ? 22.753 3.588 -16.535 1.00 88.62 115 ILE A C 1
ATOM 938 O O . ILE A 1 115 ? 23.698 3.560 -17.326 1.00 88.62 115 ILE A O 1
ATOM 942 N N . LEU A 1 116 ? 21.669 4.338 -16.753 1.00 88.50 116 LEU A N 1
ATOM 943 C CA . LEU A 1 116 ? 21.441 5.084 -17.992 1.00 88.50 116 LEU A CA 1
ATOM 944 C C . LEU A 1 116 ? 22.456 6.216 -18.204 1.00 88.50 116 LEU A C 1
ATOM 946 O O . LEU A 1 116 ? 22.814 6.502 -19.343 1.00 88.50 116 LEU A O 1
ATOM 950 N N . GLN A 1 117 ? 22.951 6.855 -17.136 1.00 87.12 117 GLN A N 1
ATOM 951 C CA . GLN A 1 117 ? 24.012 7.874 -17.225 1.00 87.12 117 GLN A CA 1
ATOM 952 C C . GLN A 1 117 ? 25.324 7.324 -17.802 1.00 87.12 117 GLN A C 1
ATOM 954 O O . GLN A 1 117 ? 26.087 8.069 -18.409 1.00 87.12 117 GLN A O 1
ATOM 959 N N . ARG A 1 118 ? 25.568 6.016 -17.666 1.00 89.69 118 ARG A N 1
ATOM 960 C CA . ARG A 1 118 ? 26.720 5.324 -18.262 1.00 89.69 118 ARG A CA 1
ATOM 961 C C . ARG A 1 118 ? 26.454 4.856 -19.700 1.00 89.69 118 ARG A C 1
ATOM 963 O O . ARG A 1 118 ? 27.262 4.114 -20.246 1.00 89.69 118 ARG A O 1
ATOM 970 N N . ASN A 1 119 ? 25.334 5.269 -20.310 1.00 87.81 119 ASN A N 1
ATOM 971 C CA . ASN A 1 119 ? 24.824 4.770 -21.595 1.00 87.81 119 ASN A CA 1
ATOM 972 C C . ASN A 1 119 ? 24.631 3.241 -21.628 1.00 87.81 119 ASN A C 1
ATOM 974 O O . ASN A 1 119 ? 24.723 2.624 -22.688 1.00 87.81 119 ASN A O 1
ATOM 978 N N . ILE A 1 120 ? 24.350 2.628 -20.476 1.00 88.31 120 ILE A N 1
ATOM 979 C CA . ILE A 1 120 ? 24.064 1.197 -20.373 1.00 88.31 120 ILE A CA 1
ATOM 980 C C . ILE A 1 120 ? 22.548 1.008 -20.400 1.00 88.31 120 ILE A C 1
ATOM 982 O O . ILE A 1 120 ? 21.810 1.705 -19.702 1.00 88.31 120 ILE A O 1
ATOM 986 N N . LEU A 1 121 ? 22.086 0.053 -21.202 1.00 87.50 121 LEU A N 1
ATOM 987 C CA . LEU A 1 121 ? 20.681 -0.330 -21.250 1.00 87.50 121 LEU A CA 1
ATOM 988 C C . LEU A 1 121 ? 20.351 -1.278 -20.083 1.00 87.50 121 LEU A C 1
ATOM 990 O O . LEU A 1 121 ? 21.093 -2.239 -19.865 1.00 87.50 121 LEU A O 1
ATOM 994 N N . PRO A 1 122 ? 19.257 -1.039 -19.337 1.00 86.12 122 PRO A N 1
ATOM 995 C CA . PRO A 1 122 ? 18.703 -2.012 -18.401 1.00 86.12 122 PRO A CA 1
ATOM 996 C C . PRO A 1 122 ? 18.543 -3.410 -19.016 1.00 86.12 122 PRO A C 1
ATOM 998 O O . PRO A 1 122 ? 18.132 -3.545 -20.167 1.00 86.12 122 PRO A O 1
ATOM 1001 N N . GLN A 1 123 ? 18.816 -4.454 -18.229 1.00 81.44 123 GLN A N 1
ATOM 1002 C CA . GLN A 1 123 ? 18.759 -5.853 -18.688 1.00 81.44 123 GLN A CA 1
ATOM 1003 C C . GLN A 1 123 ? 17.351 -6.300 -19.119 1.00 81.44 123 GLN A C 1
ATOM 1005 O O . GLN A 1 123 ? 17.203 -7.229 -19.902 1.00 81.44 123 GLN A O 1
ATOM 1010 N N . GLU A 1 124 ? 16.312 -5.628 -18.627 1.00 84.31 124 GLU A N 1
ATOM 1011 C CA . GLU A 1 124 ? 14.898 -5.937 -18.887 1.00 84.31 124 GLU A CA 1
ATOM 1012 C C . GLU A 1 124 ? 14.420 -5.472 -20.274 1.00 84.31 124 GLU A C 1
ATOM 1014 O O . GLU A 1 124 ? 13.257 -5.665 -20.636 1.00 84.31 124 GLU A O 1
ATOM 1019 N N . ILE A 1 125 ? 15.293 -4.818 -21.039 1.00 87.75 125 ILE A N 1
ATOM 1020 C CA . ILE A 1 125 ? 14.989 -4.285 -22.362 1.00 87.75 125 ILE A CA 1
ATOM 1021 C C . ILE A 1 125 ? 15.061 -5.391 -23.403 1.00 87.75 125 ILE A C 1
ATOM 1023 O O . ILE A 1 125 ? 16.050 -6.112 -23.508 1.00 87.75 125 ILE A O 1
ATOM 1027 N N . GLN A 1 126 ? 14.019 -5.485 -24.222 1.00 87.31 126 GLN A N 1
ATOM 1028 C CA . GLN A 1 126 ? 13.887 -6.522 -25.235 1.00 87.31 126 GLN A CA 1
ATOM 1029 C C . GLN A 1 126 ? 13.632 -5.900 -26.602 1.00 87.31 126 GLN A C 1
ATOM 1031 O O . GLN A 1 126 ? 12.693 -5.128 -26.785 1.00 87.31 126 GLN A O 1
ATOM 1036 N N . LEU A 1 127 ? 14.450 -6.257 -27.589 1.00 85.88 127 LEU A N 1
ATOM 1037 C CA . LEU A 1 127 ? 14.184 -5.922 -28.984 1.00 85.88 127 LEU A CA 1
ATOM 1038 C C . LEU A 1 127 ? 13.075 -6.845 -29.508 1.00 85.88 127 LEU A C 1
ATOM 1040 O O . LEU A 1 127 ? 13.273 -8.054 -29.583 1.00 85.88 127 LEU A O 1
ATOM 1044 N N . ILE A 1 128 ? 11.923 -6.279 -29.867 1.00 89.50 128 ILE A N 1
ATOM 1045 C CA . ILE A 1 128 ? 10.759 -7.043 -30.344 1.00 89.50 128 ILE A CA 1
ATOM 1046 C C . ILE A 1 128 ? 10.801 -7.203 -31.865 1.00 89.50 128 ILE A C 1
ATOM 1048 O O . ILE A 1 128 ? 10.485 -8.263 -32.393 1.00 89.50 128 ILE A O 1
ATOM 1052 N N . ALA A 1 129 ? 11.177 -6.141 -32.582 1.00 83.88 129 ALA A N 1
ATOM 1053 C CA . ALA A 1 129 ? 11.208 -6.140 -34.038 1.00 83.88 129 ALA A CA 1
ATOM 1054 C C . ALA A 1 129 ? 12.287 -5.202 -34.584 1.00 83.88 129 ALA A C 1
ATOM 1056 O O . ALA A 1 129 ? 12.610 -4.168 -33.991 1.00 83.88 129 ALA A O 1
ATOM 1057 N N . ARG A 1 130 ? 12.812 -5.560 -35.759 1.00 83.38 130 ARG A N 1
ATOM 1058 C CA . ARG A 1 130 ? 13.727 -4.738 -36.552 1.00 83.38 130 ARG A CA 1
ATOM 1059 C C . ARG A 1 130 ? 13.312 -4.806 -38.017 1.00 83.38 130 ARG A C 1
ATOM 1061 O O . ARG A 1 130 ? 13.299 -5.889 -38.593 1.00 83.38 130 ARG A O 1
ATOM 1068 N N . ASN A 1 131 ? 13.000 -3.662 -38.622 1.00 82.69 131 ASN A N 1
ATOM 1069 C CA . ASN A 1 131 ? 12.659 -3.579 -40.043 1.00 82.69 131 ASN A CA 1
ATOM 1070 C C . ASN A 1 131 ? 13.421 -2.431 -40.707 1.00 82.69 131 ASN A C 1
ATOM 1072 O O . ASN A 1 131 ? 13.167 -1.270 -40.391 1.00 82.69 131 ASN A O 1
ATOM 1076 N N . ARG A 1 132 ? 14.342 -2.762 -41.623 1.00 82.81 132 ARG A N 1
ATOM 1077 C CA . ARG A 1 132 ? 15.302 -1.823 -42.231 1.00 82.81 132 ARG A CA 1
ATOM 1078 C C . ARG A 1 132 ? 15.992 -0.986 -41.144 1.00 82.81 132 ARG A C 1
ATOM 1080 O O . ARG A 1 132 ? 16.802 -1.525 -40.389 1.00 82.81 132 ARG A O 1
ATOM 1087 N N . ASP A 1 133 ? 15.574 0.270 -41.010 1.00 83.75 133 ASP A N 1
ATOM 1088 C CA . ASP A 1 133 ? 16.092 1.251 -40.061 1.00 83.75 133 ASP A CA 1
ATOM 1089 C C . ASP A 1 133 ? 15.124 1.543 -38.910 1.00 83.75 133 ASP A C 1
ATOM 1091 O O . ASP A 1 133 ? 15.277 2.551 -38.247 1.00 83.75 133 ASP A O 1
ATOM 1095 N N . VAL A 1 134 ? 14.095 0.739 -38.651 1.00 85.50 134 VAL A N 1
ATOM 1096 C CA . VAL A 1 134 ? 13.178 0.940 -37.515 1.00 85.50 134 VAL A CA 1
ATOM 1097 C C . VAL A 1 134 ? 13.389 -0.157 -36.482 1.00 85.50 134 VAL A C 1
ATOM 1099 O O . VAL A 1 134 ? 13.377 -1.344 -36.815 1.00 85.50 134 VAL A O 1
ATOM 1102 N N . PHE A 1 135 ? 13.546 0.249 -35.225 1.00 85.06 135 PHE A N 1
ATOM 1103 C CA . PHE A 1 135 ? 13.662 -0.636 -34.073 1.00 85.06 135 PHE A CA 1
ATOM 1104 C C . PHE A 1 135 ? 12.436 -0.477 -33.179 1.00 85.06 135 PHE A C 1
ATOM 1106 O O . PHE A 1 135 ? 12.032 0.646 -32.864 1.00 85.06 135 PHE A O 1
ATOM 1113 N N . THR A 1 136 ? 11.873 -1.605 -32.752 1.00 89.81 136 THR A N 1
ATOM 1114 C CA . THR A 1 136 ? 10.796 -1.663 -31.761 1.00 89.81 136 THR A CA 1
ATOM 1115 C C . THR A 1 136 ? 11.308 -2.374 -30.525 1.00 89.81 136 THR A C 1
ATOM 1117 O O . THR A 1 136 ? 11.725 -3.532 -30.591 1.00 89.81 136 THR A O 1
ATOM 1120 N N . VAL A 1 137 ? 11.280 -1.680 -29.396 1.00 90.50 137 VAL A N 1
ATOM 1121 C CA . VAL A 1 137 ? 11.855 -2.145 -28.139 1.00 90.50 137 VAL A CA 1
ATOM 1122 C C . VAL A 1 137 ? 10.791 -2.139 -27.056 1.00 90.50 137 VAL A C 1
ATOM 1124 O O . VAL A 1 137 ? 10.071 -1.158 -26.900 1.00 90.50 137 VAL A O 1
ATOM 1127 N N . ARG A 1 138 ? 10.728 -3.225 -26.290 1.00 91.94 138 ARG A N 1
ATOM 1128 C CA . ARG A 1 138 ? 9.934 -3.347 -25.074 1.00 91.94 138 ARG A CA 1
ATOM 1129 C C . ARG A 1 138 ? 10.796 -3.096 -23.854 1.00 91.94 138 ARG A C 1
ATOM 1131 O O . ARG A 1 138 ? 11.913 -3.604 -23.766 1.00 91.94 138 ARG A O 1
ATOM 1138 N N . TRP A 1 139 ? 10.221 -2.429 -22.868 1.00 91.56 139 TRP A N 1
ATOM 1139 C CA . TRP A 1 139 ? 10.748 -2.394 -21.517 1.00 91.56 139 TRP A CA 1
ATOM 1140 C C . TRP A 1 139 ? 9.614 -2.495 -20.502 1.00 91.56 139 TRP A C 1
ATOM 1142 O O . TRP A 1 139 ? 8.645 -1.746 -20.581 1.00 91.56 139 TRP A O 1
ATOM 1152 N N . ASN A 1 140 ? 9.748 -3.411 -19.546 1.00 88.25 140 ASN A N 1
ATOM 1153 C CA . ASN A 1 140 ? 8.819 -3.524 -18.429 1.00 88.25 140 ASN A CA 1
ATOM 1154 C C . ASN A 1 140 ? 9.385 -2.766 -17.235 1.00 88.25 140 ASN A C 1
ATOM 1156 O O . ASN A 1 140 ? 10.441 -3.129 -16.721 1.00 88.25 140 ASN A O 1
ATOM 1160 N N . PHE A 1 141 ? 8.676 -1.740 -16.778 1.00 84.81 141 PHE A N 1
ATOM 1161 C CA . PHE A 1 141 ? 9.111 -0.907 -15.667 1.00 84.81 141 PHE A CA 1
ATOM 1162 C C . PHE A 1 141 ? 7.942 -0.568 -14.751 1.00 84.81 141 PHE A C 1
ATOM 1164 O O . PHE A 1 141 ? 6.871 -0.192 -15.209 1.00 84.81 141 PHE A O 1
ATOM 1171 N N . CYS A 1 142 ? 8.122 -0.722 -13.435 1.00 78.69 142 CYS A N 1
ATOM 1172 C CA . CYS A 1 142 ? 7.072 -0.444 -12.445 1.00 78.69 142 CYS A CA 1
ATOM 1173 C C . CYS A 1 142 ? 5.718 -1.136 -12.733 1.00 78.69 142 CYS A C 1
ATOM 1175 O O . CYS A 1 142 ? 4.670 -0.580 -12.418 1.00 78.69 142 CYS A O 1
ATOM 1177 N N . LYS A 1 143 ? 5.743 -2.370 -13.264 1.00 82.69 143 LYS A N 1
ATOM 1178 C CA . LYS A 1 143 ? 4.560 -3.152 -13.698 1.00 82.69 143 LYS A CA 1
ATOM 1179 C C . LYS A 1 143 ? 3.813 -2.579 -14.909 1.00 82.69 143 LYS A C 1
ATOM 1181 O O . LYS A 1 143 ? 2.703 -3.018 -15.193 1.00 82.69 143 LYS A O 1
ATOM 1186 N N . GLU A 1 144 ? 4.419 -1.644 -15.626 1.00 85.25 144 GLU A N 1
ATOM 1187 C CA . GLU A 1 144 ? 3.908 -1.115 -16.883 1.00 85.25 144 GLU A CA 1
ATOM 1188 C C . GLU A 1 144 ? 4.808 -1.548 -18.043 1.00 85.25 144 GLU A C 1
ATOM 1190 O O . GLU A 1 144 ? 6.032 -1.630 -17.905 1.00 85.25 144 GLU A O 1
ATOM 1195 N N . GLU A 1 145 ? 4.192 -1.842 -19.185 1.00 89.69 145 GLU A N 1
ATOM 1196 C CA . GLU A 1 145 ? 4.901 -2.148 -20.425 1.00 89.69 145 GLU A CA 1
ATOM 1197 C C . GLU A 1 145 ? 5.071 -0.859 -21.237 1.00 89.69 145 GLU A C 1
ATOM 1199 O O . GLU A 1 145 ? 4.106 -0.157 -21.542 1.00 89.69 145 GLU A O 1
ATOM 1204 N N . HIS A 1 146 ? 6.313 -0.548 -21.598 1.00 90.12 146 HIS A N 1
ATOM 1205 C CA . HIS A 1 146 ? 6.666 0.583 -22.445 1.00 90.12 146 HIS A CA 1
ATOM 1206 C C . HIS A 1 146 ? 7.201 0.078 -23.781 1.00 90.12 146 HIS A C 1
ATOM 1208 O O . HIS A 1 146 ? 8.124 -0.739 -23.826 1.00 90.12 146 HIS A O 1
ATOM 1214 N N . ILE A 1 147 ? 6.641 0.599 -24.873 1.00 90.81 147 ILE A N 1
ATOM 1215 C CA . ILE A 1 147 ? 7.073 0.291 -26.235 1.00 90.81 147 ILE A CA 1
ATOM 1216 C C . ILE A 1 147 ? 7.708 1.541 -26.834 1.00 90.81 147 ILE A C 1
ATOM 1218 O O . ILE A 1 147 ? 7.073 2.587 -26.956 1.00 90.81 147 ILE A O 1
ATOM 1222 N N . PHE A 1 148 ? 8.967 1.416 -27.232 1.00 88.81 148 PHE A N 1
ATOM 1223 C CA . PHE A 1 148 ? 9.718 2.462 -27.908 1.00 88.81 148 PHE A CA 1
ATOM 1224 C C . PHE A 1 148 ? 9.868 2.106 -29.379 1.00 88.81 148 PHE A C 1
ATOM 1226 O O . PHE A 1 148 ? 10.268 0.992 -29.720 1.00 88.81 148 PHE A O 1
ATOM 1233 N N . LEU A 1 149 ? 9.586 3.073 -30.247 1.00 87.69 149 LEU A N 1
ATOM 1234 C CA . LEU A 1 149 ? 9.816 2.958 -31.679 1.00 87.69 149 LEU A CA 1
ATOM 1235 C C . LEU A 1 149 ? 10.731 4.093 -32.120 1.00 87.69 149 LEU A C 1
ATOM 1237 O O . LEU A 1 149 ? 10.431 5.262 -31.889 1.00 87.69 149 LEU A O 1
ATOM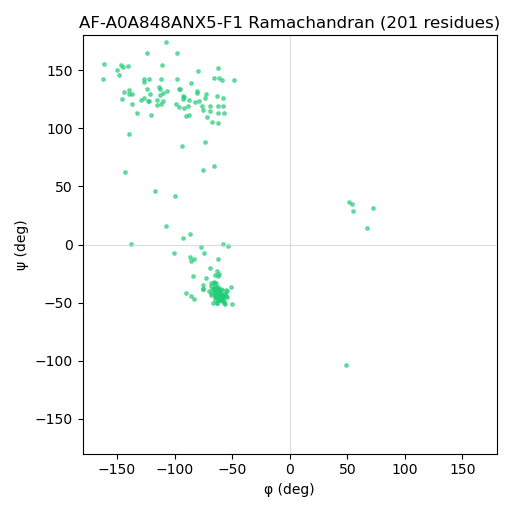 1241 N N . PHE A 1 150 ? 11.855 3.755 -32.743 1.00 83.31 150 PHE A N 1
ATOM 1242 C CA . PHE A 1 150 ? 12.802 4.758 -33.218 1.00 83.31 150 PHE A CA 1
ATOM 1243 C C . PHE A 1 150 ? 13.467 4.326 -34.520 1.00 83.31 150 PHE A C 1
ATOM 1245 O O . PHE A 1 150 ? 13.607 3.137 -34.816 1.00 83.31 150 PHE A O 1
ATOM 1252 N N . ARG A 1 151 ? 13.873 5.325 -35.308 1.00 81.31 151 ARG A N 1
ATOM 1253 C CA . ARG A 1 151 ? 14.656 5.117 -36.525 1.00 81.31 151 ARG A CA 1
ATOM 1254 C C . ARG A 1 151 ? 16.146 5.056 -36.185 1.00 81.31 151 ARG A C 1
ATOM 1256 O O . ARG A 1 151 ? 16.627 5.818 -35.348 1.00 81.31 151 ARG A O 1
ATOM 1263 N N . GLY A 1 152 ? 16.863 4.136 -36.814 1.00 68.88 152 GLY A N 1
ATOM 1264 C CA . GLY A 1 152 ? 18.283 3.897 -36.662 1.00 68.88 152 GLY A CA 1
ATOM 1265 C C . GLY A 1 152 ? 19.066 5.120 -37.097 1.00 68.88 152 GLY A C 1
ATOM 1266 O O . GLY A 1 152 ? 19.089 5.470 -38.271 1.00 68.88 152 GLY A O 1
ATOM 1267 N N . SER A 1 153 ? 19.719 5.758 -36.134 1.00 65.62 153 SER A N 1
ATOM 1268 C CA . SER A 1 153 ? 20.893 6.583 -36.390 1.00 65.62 153 SER A CA 1
ATOM 1269 C C . SER A 1 153 ? 22.130 5.846 -35.874 1.00 65.62 153 SER A C 1
ATOM 1271 O O . SER A 1 153 ? 22.010 4.802 -35.229 1.00 65.62 153 SER A O 1
ATOM 1273 N N . GLN A 1 154 ? 23.322 6.387 -36.131 1.00 67.00 154 GLN A N 1
ATOM 1274 C CA . GLN A 1 154 ? 24.617 5.794 -35.763 1.00 67.00 154 GLN A CA 1
ATOM 1275 C C . GLN A 1 154 ? 24.806 5.516 -34.248 1.00 67.00 154 GLN A C 1
ATOM 1277 O O . GLN A 1 154 ? 25.845 4.998 -33.863 1.00 67.00 154 GLN A O 1
ATOM 1282 N N . ASN A 1 155 ? 23.821 5.806 -33.382 1.00 79.25 155 ASN A N 1
ATOM 1283 C CA . ASN A 1 155 ? 23.892 5.613 -31.929 1.00 79.25 155 ASN A CA 1
ATOM 1284 C C . ASN A 1 155 ? 22.560 5.140 -31.299 1.00 79.25 155 ASN A C 1
ATOM 1286 O O . ASN A 1 155 ? 21.971 5.802 -30.441 1.00 79.25 155 ASN A O 1
ATOM 1290 N N . VAL A 1 156 ? 22.094 3.955 -31.709 1.00 81.00 156 VAL A N 1
ATOM 1291 C CA . VAL A 1 156 ? 20.867 3.293 -31.212 1.00 81.00 156 VAL A CA 1
ATOM 1292 C C . VAL A 1 156 ? 20.796 3.230 -29.679 1.00 81.00 156 VAL A C 1
ATOM 1294 O O . VAL A 1 156 ? 19.806 3.666 -29.093 1.00 81.00 156 VAL A O 1
ATOM 1297 N N . THR A 1 157 ? 21.855 2.745 -29.026 1.00 85.94 157 THR A N 1
ATOM 1298 C CA . THR A 1 157 ? 21.925 2.605 -27.562 1.00 85.94 157 THR A CA 1
ATOM 1299 C C . THR A 1 157 ? 21.739 3.944 -26.856 1.00 85.94 157 THR A C 1
ATOM 1301 O O . THR A 1 157 ? 20.964 4.044 -25.911 1.00 85.94 157 THR A O 1
ATOM 1304 N N . HIS A 1 158 ? 22.402 4.994 -27.340 1.00 87.06 158 HIS A N 1
ATOM 1305 C CA . HIS A 1 158 ? 22.310 6.325 -26.749 1.00 87.06 158 HIS A CA 1
ATOM 1306 C C . HIS A 1 158 ? 20.899 6.914 -26.877 1.00 87.06 158 HIS A C 1
ATOM 1308 O O . HIS A 1 158 ? 20.351 7.430 -25.903 1.00 87.06 158 HIS A O 1
ATOM 1314 N N . ASN A 1 159 ? 20.280 6.802 -28.057 1.00 85.31 159 ASN A N 1
ATOM 1315 C CA . ASN A 1 159 ? 18.916 7.289 -28.271 1.00 85.31 159 ASN A CA 1
ATOM 1316 C C . ASN A 1 159 ? 17.914 6.554 -27.380 1.00 85.31 159 ASN A C 1
ATOM 1318 O O . ASN A 1 159 ? 17.064 7.186 -26.756 1.00 85.31 159 ASN A O 1
ATOM 1322 N N . LEU A 1 160 ? 18.050 5.233 -27.275 1.00 87.56 160 LEU A N 1
ATOM 1323 C CA . LEU A 1 160 ? 17.191 4.420 -26.428 1.00 87.56 160 LEU A CA 1
ATOM 1324 C C . LEU A 1 160 ? 17.372 4.778 -24.945 1.00 87.56 160 LEU A C 1
ATOM 1326 O O . LEU A 1 160 ? 16.381 4.990 -24.249 1.00 87.56 160 LEU A O 1
ATOM 1330 N N . CYS A 1 161 ? 18.612 4.967 -24.479 1.00 89.94 161 CYS A N 1
ATOM 1331 C CA . CYS A 1 161 ? 18.890 5.473 -23.132 1.00 89.94 161 CYS A CA 1
ATOM 1332 C C . CYS A 1 161 ? 18.205 6.824 -22.868 1.00 89.94 161 CYS A C 1
ATOM 1334 O O . CYS A 1 161 ? 17.613 7.002 -21.804 1.00 89.94 161 CYS A O 1
ATOM 1336 N N . ARG A 1 162 ? 18.220 7.759 -23.829 1.00 88.62 162 ARG A N 1
ATOM 1337 C CA . ARG A 1 162 ? 17.529 9.057 -23.702 1.00 88.62 162 ARG A CA 1
ATOM 1338 C C . ARG A 1 162 ? 16.008 8.914 -23.607 1.00 88.62 162 ARG A C 1
ATOM 1340 O O . ARG A 1 162 ? 15.396 9.574 -22.771 1.00 88.62 162 ARG A O 1
ATOM 1347 N N . MET A 1 163 ? 15.399 8.058 -24.427 1.00 89.19 163 MET A N 1
ATOM 1348 C CA . MET A 1 163 ? 13.949 7.809 -24.380 1.00 89.19 163 MET A CA 1
ATOM 1349 C C . MET A 1 163 ? 13.534 7.193 -23.038 1.00 89.19 163 MET A C 1
ATOM 1351 O O . MET A 1 163 ? 12.578 7.636 -22.405 1.00 89.19 163 MET A O 1
ATOM 1355 N N . ILE A 1 164 ? 14.302 6.219 -22.551 1.00 91.38 164 ILE A N 1
ATOM 1356 C CA . ILE A 1 164 ? 14.070 5.577 -21.252 1.00 91.38 164 ILE A CA 1
ATOM 1357 C C . ILE A 1 164 ? 14.253 6.579 -20.108 1.00 91.38 164 ILE A C 1
ATOM 1359 O O . ILE A 1 164 ? 13.469 6.582 -19.158 1.00 91.38 164 ILE A O 1
ATOM 1363 N N . GLN A 1 165 ? 15.246 7.471 -20.198 1.00 91.00 165 GLN A N 1
ATOM 1364 C CA . GLN A 1 165 ? 15.432 8.544 -19.219 1.00 91.00 165 GLN A CA 1
ATOM 1365 C C . GLN A 1 165 ? 14.203 9.454 -19.121 1.00 91.00 165 GLN A C 1
ATOM 1367 O O . GLN A 1 165 ? 13.841 9.831 -18.008 1.00 91.00 165 GLN A O 1
ATOM 1372 N N . GLN A 1 166 ? 13.540 9.780 -20.236 1.00 90.19 166 GLN A N 1
ATOM 1373 C CA . GLN A 1 166 ? 12.310 10.582 -20.220 1.00 90.19 166 GLN A CA 1
ATOM 1374 C C . GLN A 1 166 ? 11.178 9.864 -19.478 1.00 90.19 166 GLN A C 1
ATOM 1376 O O . GLN A 1 166 ? 10.625 10.429 -18.534 1.00 90.19 166 GLN A O 1
ATOM 1381 N N . VAL A 1 167 ? 10.912 8.597 -19.816 1.00 91.38 167 VAL A N 1
ATOM 1382 C CA . VAL A 1 167 ? 9.893 7.782 -19.126 1.00 91.38 167 VAL A CA 1
ATOM 1383 C C . VAL A 1 167 ? 10.196 7.680 -17.631 1.00 91.38 167 VAL A C 1
ATOM 1385 O O . VAL A 1 167 ? 9.323 7.904 -16.792 1.00 91.38 167 VAL A O 1
ATOM 1388 N N . ARG A 1 168 ? 11.458 7.421 -17.268 1.00 91.38 168 ARG A N 1
ATOM 1389 C CA . ARG A 1 168 ? 11.902 7.400 -15.868 1.00 91.38 168 ARG A CA 1
ATOM 1390 C C . ARG A 1 168 ? 11.631 8.738 -15.173 1.00 91.38 168 ARG A C 1
ATOM 1392 O O . ARG A 1 168 ? 11.171 8.739 -14.033 1.00 91.38 168 ARG A O 1
ATOM 1399 N N . HIS A 1 169 ? 11.948 9.866 -15.808 1.00 91.75 169 HIS A N 1
ATOM 1400 C CA . HIS A 1 169 ? 11.747 11.190 -15.215 1.00 91.75 169 HIS A CA 1
ATOM 1401 C C . HIS A 1 169 ? 10.272 11.473 -14.925 1.00 91.75 169 HIS A C 1
ATOM 1403 O O . HIS A 1 169 ? 9.952 11.943 -13.831 1.00 91.75 169 HIS A O 1
ATOM 1409 N N . GLU A 1 170 ? 9.382 11.135 -15.854 1.00 91.81 170 GLU A N 1
ATOM 1410 C CA . GLU A 1 170 ? 7.938 11.255 -15.649 1.00 91.81 170 GLU A CA 1
ATOM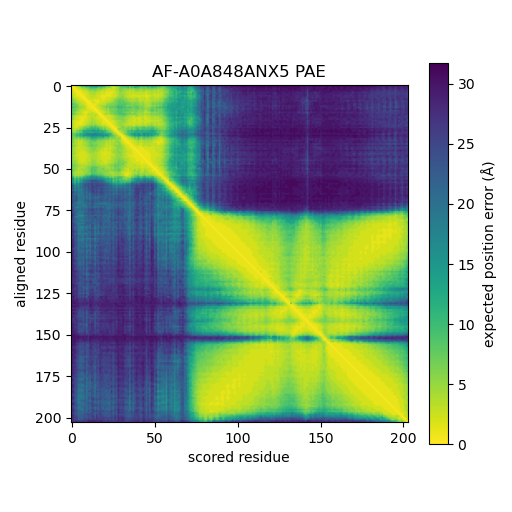 1411 C C . GLU A 1 170 ? 7.460 10.356 -14.509 1.00 91.81 170 GLU A C 1
ATOM 1413 O O . GLU A 1 170 ? 6.804 10.833 -13.581 1.00 91.81 170 GLU A O 1
ATOM 1418 N N . LYS A 1 171 ? 7.874 9.083 -14.499 1.00 91.44 171 LYS A N 1
ATOM 1419 C CA . LYS A 1 171 ? 7.515 8.152 -13.423 1.00 91.44 171 LYS A CA 1
ATOM 1420 C C . LYS A 1 171 ? 8.019 8.606 -12.063 1.00 91.44 171 LYS A C 1
ATOM 1422 O O . LYS A 1 171 ? 7.255 8.590 -11.100 1.00 91.44 171 LYS A O 1
ATOM 1427 N N . LYS A 1 172 ? 9.261 9.089 -11.973 1.00 92.38 172 LYS A N 1
ATOM 1428 C CA . LYS A 1 172 ? 9.809 9.640 -10.728 1.00 92.38 172 LYS A CA 1
ATOM 1429 C C . LYS A 1 172 ? 8.980 10.826 -10.233 1.00 92.38 172 LYS A C 1
ATOM 1431 O O . LYS A 1 172 ? 8.677 10.889 -9.044 1.00 92.38 172 LYS A O 1
ATOM 1436 N N . ARG A 1 173 ? 8.568 11.731 -11.127 1.00 93.81 173 ARG A N 1
ATOM 1437 C CA . ARG A 1 173 ? 7.708 12.870 -10.775 1.00 93.81 173 ARG A CA 1
ATOM 1438 C C . ARG A 1 173 ? 6.360 12.402 -10.218 1.00 93.81 173 ARG A C 1
ATOM 1440 O O . ARG A 1 173 ? 5.943 12.891 -9.170 1.00 93.81 173 ARG A O 1
ATOM 1447 N N . THR A 1 174 ? 5.709 11.437 -10.866 1.00 93.94 174 THR A N 1
ATOM 1448 C CA . THR A 1 174 ? 4.441 10.865 -10.387 1.00 93.94 174 THR A CA 1
ATOM 1449 C C . THR A 1 174 ? 4.600 10.193 -9.022 1.00 93.94 174 THR A C 1
ATOM 1451 O O . THR A 1 174 ? 3.801 10.441 -8.121 1.00 93.94 174 THR A O 1
ATOM 1454 N N . LEU A 1 175 ? 5.652 9.391 -8.828 1.00 93.75 175 LEU A N 1
ATOM 1455 C CA . LEU A 1 175 ? 5.936 8.736 -7.547 1.00 93.75 175 LEU A CA 1
ATOM 1456 C C . LEU A 1 175 ? 6.181 9.755 -6.426 1.00 93.75 175 LEU A C 1
ATOM 1458 O O . LEU A 1 175 ? 5.661 9.591 -5.325 1.00 93.75 175 LEU A O 1
ATOM 1462 N N . GLN A 1 176 ? 6.910 10.839 -6.707 1.00 93.69 176 GLN A N 1
ATOM 1463 C CA . GLN A 1 176 ? 7.141 11.920 -5.745 1.00 93.69 176 GLN A CA 1
ATOM 1464 C C . GLN A 1 176 ? 5.845 12.642 -5.361 1.00 93.69 176 GLN A C 1
ATOM 1466 O O . GLN A 1 176 ? 5.612 12.884 -4.179 1.00 93.69 176 GLN A O 1
ATOM 1471 N N . GLN A 1 177 ? 4.974 12.939 -6.329 1.00 95.75 177 GLN A N 1
ATOM 1472 C CA . GLN A 1 177 ? 3.665 13.542 -6.056 1.00 95.75 177 GLN A CA 1
ATOM 1473 C C . GLN A 1 177 ? 2.793 12.631 -5.186 1.00 95.75 177 GLN A C 1
ATOM 1475 O O . GLN A 1 177 ? 2.204 13.087 -4.207 1.00 95.75 177 GLN A O 1
ATOM 1480 N N . GLN A 1 178 ? 2.758 11.332 -5.494 1.00 95.31 178 GLN A N 1
ATOM 1481 C CA . GLN A 1 178 ? 2.053 10.348 -4.672 1.00 95.31 178 GLN A CA 1
ATOM 1482 C C . GLN A 1 178 ? 2.639 10.270 -3.258 1.00 95.31 178 GLN A C 1
ATOM 1484 O O . GLN A 1 178 ? 1.885 10.195 -2.291 1.00 95.31 178 GLN A O 1
ATOM 1489 N N . LYS A 1 179 ? 3.968 10.329 -3.119 1.00 95.19 179 LYS A N 1
ATOM 1490 C CA . LYS A 1 179 ? 4.650 10.301 -1.820 1.00 95.19 179 LYS A CA 1
ATOM 1491 C C . LYS A 1 179 ? 4.279 11.512 -0.959 1.00 95.19 179 LYS A C 1
ATOM 1493 O O . LYS A 1 179 ? 3.942 11.325 0.206 1.00 95.19 179 LYS A O 1
ATOM 1498 N N . ILE A 1 180 ? 4.254 12.715 -1.541 1.00 96.25 180 ILE A N 1
ATOM 1499 C CA . ILE A 1 180 ? 3.802 13.945 -0.864 1.00 96.25 180 ILE A CA 1
ATOM 1500 C C . ILE A 1 180 ? 2.347 13.804 -0.405 1.00 96.25 180 ILE A C 1
ATOM 1502 O O . ILE A 1 180 ? 2.028 14.101 0.743 1.00 96.25 180 ILE A O 1
ATOM 1506 N N . TRP A 1 181 ? 1.464 13.305 -1.274 1.00 97.25 181 TRP A N 1
ATOM 1507 C CA . TRP A 1 181 ? 0.060 13.097 -0.918 1.00 97.25 181 TRP A CA 1
ATOM 1508 C C . TRP A 1 181 ? -0.099 12.124 0.258 1.00 97.25 181 TRP A C 1
ATOM 1510 O O . TRP A 1 181 ? -0.786 12.440 1.226 1.00 97.25 181 TRP A O 1
ATOM 1520 N N . ILE A 1 182 ? 0.595 10.981 0.223 1.00 97.06 182 ILE A N 1
ATOM 1521 C CA . ILE A 1 182 ? 0.580 10.010 1.327 1.00 97.06 182 ILE A CA 1
ATOM 1522 C C . ILE A 1 182 ? 1.123 10.624 2.618 1.00 97.06 182 ILE A C 1
ATOM 1524 O O . ILE A 1 182 ? 0.578 10.364 3.686 1.00 97.06 182 ILE A O 1
ATOM 1528 N N . GLN A 1 183 ? 2.166 11.448 2.537 1.00 96.81 183 GLN A N 1
ATOM 1529 C CA . GLN A 1 183 ? 2.730 12.123 3.703 1.00 96.81 183 GLN A CA 1
ATOM 1530 C C . GLN A 1 183 ? 1.732 13.104 4.338 1.00 96.81 183 GLN A C 1
ATOM 1532 O O . GLN A 1 183 ? 1.610 13.143 5.562 1.00 96.81 183 GLN A O 1
ATOM 1537 N N . ASN A 1 184 ? 0.953 13.818 3.523 1.00 97.25 184 ASN A N 1
ATOM 1538 C CA . ASN A 1 184 ? -0.135 14.666 4.011 1.00 97.25 184 ASN A CA 1
ATOM 1539 C C . ASN A 1 184 ? -1.243 13.837 4.680 1.00 97.25 184 ASN A C 1
ATOM 1541 O O . ASN A 1 184 ? -1.717 14.208 5.753 1.00 97.25 184 ASN A O 1
ATOM 1545 N N . CYS A 1 185 ? -1.623 12.694 4.095 1.00 96.62 185 CYS A N 1
ATOM 1546 C CA . CYS A 1 185 ? -2.585 11.774 4.707 1.00 96.62 185 CYS A CA 1
ATOM 1547 C C . CYS A 1 185 ? -2.086 11.219 6.046 1.00 96.62 185 CYS A C 1
ATOM 1549 O O . CYS A 1 185 ? -2.859 11.162 6.996 1.00 96.62 185 CYS A O 1
ATOM 1551 N N . LEU A 1 186 ? -0.806 10.843 6.139 1.00 97.25 186 LEU A N 1
ATOM 1552 C CA . LEU A 1 186 ? -0.195 10.386 7.389 1.00 97.25 186 LEU A CA 1
ATOM 1553 C C . LEU A 1 186 ? -0.284 11.458 8.472 1.00 97.25 186 LEU A C 1
ATOM 1555 O O . LEU A 1 186 ? -0.737 11.158 9.568 1.00 97.25 186 LEU A O 1
ATOM 1559 N N . SER A 1 187 ? 0.084 12.700 8.148 1.00 97.31 187 SER A N 1
ATOM 1560 C CA . SER A 1 187 ? -0.021 13.828 9.080 1.00 97.31 187 SER A CA 1
ATOM 1561 C C . SER A 1 187 ? -1.460 14.021 9.576 1.00 97.31 187 SER A C 1
ATOM 1563 O O . SER A 1 187 ? -1.710 14.023 10.779 1.00 97.31 187 SER A O 1
ATOM 1565 N N . ALA A 1 188 ? -2.427 14.071 8.652 1.00 96.62 188 ALA A N 1
ATOM 1566 C CA . ALA A 1 188 ? -3.837 14.256 8.986 1.00 96.62 188 ALA A CA 1
ATOM 1567 C C . ALA A 1 188 ? -4.405 13.116 9.852 1.00 96.62 188 ALA A C 1
ATOM 1569 O O . ALA A 1 188 ? -5.159 13.370 10.790 1.00 96.62 188 ALA A O 1
ATOM 1570 N N . VAL A 1 189 ? -4.044 11.863 9.555 1.00 96.00 189 VAL A N 1
ATOM 1571 C CA . VAL A 1 189 ? -4.486 10.700 10.337 1.00 96.00 189 VAL A CA 1
ATOM 1572 C C . VAL A 1 189 ? -3.857 10.705 11.727 1.00 96.00 189 VAL A C 1
ATOM 1574 O O . VAL A 1 189 ? -4.574 10.455 12.689 1.00 96.00 189 VAL A O 1
ATOM 1577 N N . THR A 1 190 ? -2.569 11.031 11.859 1.00 96.12 190 THR A N 1
ATOM 1578 C CA . THR A 1 190 ? -1.910 11.137 13.170 1.00 96.12 190 THR A CA 1
ATOM 1579 C C . THR A 1 190 ? -2.594 12.182 14.049 1.00 96.12 190 THR A C 1
ATOM 1581 O O . THR A 1 190 ? -2.992 11.857 15.163 1.00 96.12 190 THR A O 1
ATOM 1584 N N . SER A 1 191 ? -2.852 13.388 13.531 1.00 96.31 191 SER A N 1
ATOM 1585 C CA . SER A 1 191 ? -3.586 14.415 14.288 1.00 96.31 191 SER A CA 1
ATOM 1586 C C . SER A 1 191 ? -5.013 13.979 14.645 1.00 96.31 191 SER A C 1
ATOM 1588 O O . SER A 1 191 ? -5.508 14.269 15.732 1.00 96.31 191 SER A O 1
ATOM 1590 N N . ALA A 1 192 ? -5.694 13.248 13.755 1.00 93.88 192 ALA A N 1
ATOM 1591 C CA . ALA A 1 192 ? -7.024 12.712 14.042 1.00 93.88 192 ALA A CA 1
ATOM 1592 C C . ALA A 1 192 ? -7.007 11.614 15.122 1.00 93.88 192 ALA A C 1
ATOM 1594 O O . ALA A 1 192 ? -7.976 11.504 15.875 1.00 93.88 192 ALA A O 1
ATOM 1595 N N . ILE A 1 193 ? -5.936 10.814 15.199 1.00 94.25 193 ILE A N 1
ATOM 1596 C CA . ILE A 1 193 ? -5.722 9.820 16.261 1.00 94.25 193 ILE A CA 1
ATOM 1597 C C . ILE A 1 193 ? -5.512 10.527 17.595 1.00 94.25 193 ILE A C 1
ATOM 1599 O O . ILE A 1 193 ? -6.222 10.206 18.540 1.00 94.25 193 ILE A O 1
ATOM 1603 N N . GLU A 1 194 ? -4.619 11.517 17.655 1.00 93.81 194 GLU A N 1
ATOM 1604 C CA . GLU A 1 194 ? -4.356 12.297 18.873 1.00 93.81 194 GLU A CA 1
ATOM 1605 C C . GLU A 1 194 ? -5.650 12.904 19.435 1.00 93.81 194 GLU A C 1
ATOM 1607 O O . GLU A 1 194 ? -5.940 12.776 20.625 1.00 93.81 194 GLU A O 1
ATOM 1612 N N . GLN A 1 195 ? -6.486 13.481 18.565 1.00 91.69 195 GLN A N 1
ATOM 1613 C CA . GLN A 1 195 ? -7.795 13.996 18.966 1.00 91.69 195 GLN A CA 1
ATOM 1614 C C . GLN A 1 195 ? -8.726 12.884 19.475 1.00 91.69 195 GLN A C 1
ATOM 1616 O O . GLN A 1 195 ? -9.373 13.045 20.505 1.00 91.69 195 GLN A O 1
ATOM 1621 N N . ALA A 1 196 ? -8.805 11.750 18.773 1.00 87.94 196 ALA A N 1
ATOM 1622 C CA . ALA A 1 196 ? -9.674 10.641 19.167 1.00 87.94 196 ALA A CA 1
ATOM 1623 C C . ALA A 1 196 ? -9.239 9.982 20.491 1.00 87.94 196 ALA A C 1
ATOM 1625 O O . ALA A 1 196 ? -10.086 9.522 21.258 1.00 87.94 196 ALA A O 1
ATOM 1626 N N . GLU A 1 197 ? -7.937 9.937 20.773 1.00 87.56 197 GLU A N 1
ATOM 1627 C CA . GLU A 1 197 ? -7.392 9.477 22.053 1.00 87.56 197 GLU A CA 1
ATOM 1628 C C . GLU A 1 197 ? -7.691 10.466 23.180 1.00 87.56 197 GLU A C 1
ATOM 1630 O O . GLU A 1 197 ? -8.081 10.051 24.272 1.00 87.56 197 GLU A O 1
ATOM 1635 N N . TYR A 1 198 ? -7.594 11.768 22.907 1.00 85.75 198 TYR A N 1
ATOM 1636 C CA . TYR A 1 198 ? -7.974 12.810 23.856 1.00 85.75 198 TYR A CA 1
ATOM 1637 C 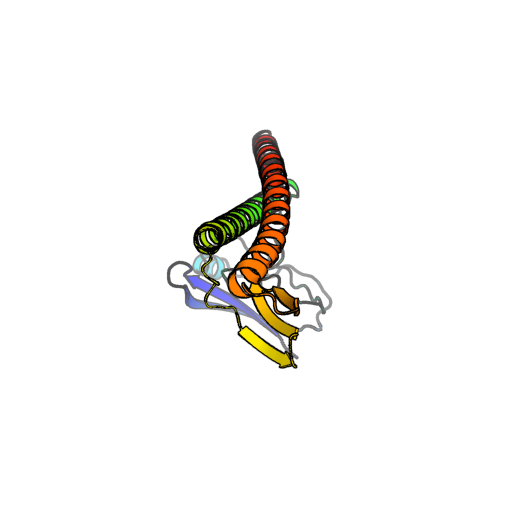C . TYR A 1 198 ? -9.462 12.748 24.229 1.00 85.75 198 TYR A C 1
ATOM 1639 O O . TYR A 1 198 ? -9.812 12.764 25.411 1.00 85.75 198 TYR A O 1
ATOM 1647 N N . ASP A 1 199 ? -10.337 12.604 23.230 1.00 79.69 199 ASP A N 1
ATOM 1648 C CA . ASP A 1 199 ? -11.789 12.488 23.414 1.00 79.69 199 ASP A CA 1
ATOM 1649 C C . ASP A 1 199 ? -12.168 11.238 24.232 1.00 79.69 199 ASP A C 1
ATOM 1651 O O . ASP A 1 199 ? -13.186 11.217 24.921 1.00 79.69 199 ASP A O 1
ATOM 1655 N N . LYS A 1 200 ? -11.341 10.185 24.191 1.00 75.88 200 LYS A N 1
ATOM 1656 C CA . LYS A 1 200 ? -11.544 8.964 24.979 1.00 75.88 200 LYS A CA 1
ATOM 1657 C C . LYS A 1 200 ? -11.251 9.158 26.474 1.00 75.88 200 LYS A C 1
ATOM 1659 O O . LYS A 1 200 ? -11.849 8.444 27.270 1.00 75.88 200 LYS A O 1
ATOM 1664 N N . LEU A 1 201 ? -10.351 10.073 26.849 1.00 70.81 201 LEU A N 1
ATOM 1665 C CA . LEU A 1 201 ? -9.877 10.272 28.231 1.00 70.81 201 LEU A CA 1
ATOM 1666 C C . LEU A 1 201 ? -10.750 11.218 29.078 1.00 70.81 201 LEU A C 1
ATOM 1668 O O . LEU A 1 201 ? -10.524 11.329 30.279 1.00 70.81 201 LEU A O 1
ATOM 1672 N N . ARG A 1 202 ? -11.695 11.942 28.468 1.00 64.38 202 ARG A N 1
ATOM 1673 C CA . ARG A 1 202 ? -12.521 12.968 29.135 1.00 64.38 202 ARG A CA 1
ATOM 1674 C C . ARG A 1 202 ? -13.863 12.462 29.696 1.00 64.38 202 ARG A C 1
ATOM 1676 O O . ARG A 1 202 ? -14.634 13.279 30.192 1.00 64.38 202 ARG A O 1
ATOM 1683 N N . GLU A 1 203 ? -14.127 11.159 29.645 1.00 52.47 203 GLU A N 1
ATOM 1684 C CA . GLU A 1 203 ? -15.321 10.486 30.197 1.00 52.47 203 GLU A CA 1
ATOM 1685 C C . GLU A 1 203 ? -14.910 9.331 31.110 1.00 52.47 203 GLU A C 1
ATOM 1687 O O . GLU A 1 203 ? -15.617 9.110 32.117 1.00 52.47 203 GLU A O 1
#

Solvent-accessible surface area (backbone atoms only — not comparable to full-atom values): 12323 Å² total; per-residue (Å²): 123,81,44,70,50,76,43,63,32,65,41,77,92,77,71,39,80,75,45,78,71,45,76,44,80,41,60,83,80,61,88,71,80,49,72,57,77,77,54,69,71,53,31,58,70,60,73,41,97,74,76,82,33,59,63,77,84,70,92,77,75,70,78,84,72,56,98,85,56,96,70,97,72,55,86,76,90,68,58,68,71,61,52,51,42,54,50,39,53,52,50,44,53,52,42,52,54,51,45,54,51,46,48,54,53,50,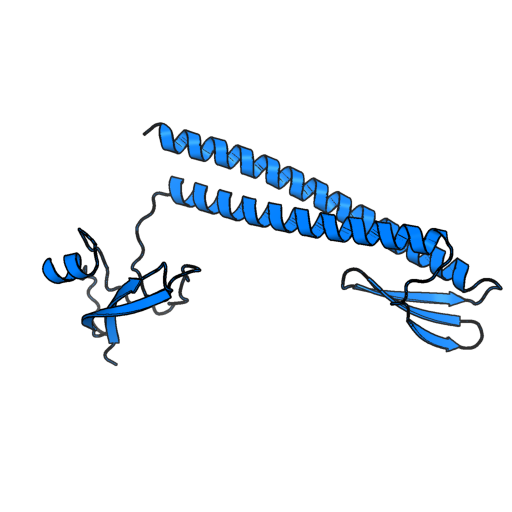52,52,53,48,56,52,49,59,41,34,75,72,56,41,76,64,87,67,56,39,82,75,47,76,54,98,53,37,42,34,32,38,35,69,53,98,94,40,82,43,79,48,77,49,72,65,56,102,50,55,60,55,54,50,32,52,55,51,50,52,56,49,52,54,50,48,53,54,49,51,53,52,44,52,52,42,51,51,51,44,55,54,39,51,56,52,40,55,51,47,56,52,66,63,71,77,116

Secondary structure (DSSP, 8-state):
--EEEEEEEEETTTTEEEEEEEEEEE-TT-----EE---HHHHHHHT-S---EE----TT------TT--S--------HHHHHHHHHHHHHHHHHHHHHHHHHHHHHHHHHHHHHHTTPPPTTEEEEEEETTEEEEEEEETTEEEEEEEE--TTHHHHHHHHHHHHHHHHHHHHHHHHHHHHHHHHHHHHHHHHHHHHHHT-

Mean predicted aligned error: 15.79 Å

Organism: NCBI:txid172901

Sequence (203 aa):
MMRTILFVNFLQETRQLRSIVKQIPYAPEDSEMYFIDISTADKEKLGVDALSYLNNHYEDDAPCVWLMQPSHIASIHMPVKYMRLQLLLAMLRQFQNRYHLLDKATTACDSIGQILQRNILPQEIQLIARNRDVFTVRWNFCKEEHIFLFRGSQNVTHNLCRMIQQVRHEKKRTLQQQKIWIQNCLSAVTSAIEQAEYDKLRE

Radius of gyration: 29.39 Å; Cα contacts (8 Å, |Δi|>4): 190; chains: 1; bounding box: 65×43×77 Å

Nearest PDB structures (foldseek):
  3vr4-assembly1_G  TM=5.222E-01  e=4.640E-01  Enterococcus hirae
  5knd-assembly1_G  TM=5.244E-01  e=7.403E-01  Enterococcus hirae ATCC 9790
  8j07-assembly1_8A  TM=8.073E-01  e=9.113E+00  Homo sapiens

Foldseek 3Di:
DKDKAWDFQADQVVRDTPDTLDIDIDDLPPPDKDWDDDDCVSCVVNVHRGDGAIPDNDPPCPDPDPPRDPHDDHDDDDPPLVVQLVVLVVLLVVLVVVLVVLVVLLVVLVVLVVCLVVLHDPPQKDFPDDDPQWTWIWHQGPNDIDIDIDGDDPCPSNVVSVVVNVVSVVVSVVSVVVSVVSVVVNVVSVVVNVVSVVVVPPD